Protein AF-A0A061NL04-F1 (afdb_monomer)

Foldseek 3Di:
DDDDDDDDDDDDDDDDDDDDDDDDDDDDDDPPPDDDDPVVVVVVVVVVVVVVCVVCVCVVVVVVVVVVVVVVVVVVVVVVPDPVNVVVVVVVVVVVVVVVVVVVVVVVVVVLFVVLLLVVLVVLCVVVQFPPSVVLVVVFDCVPWDQDPVRDIPDSNVRSVVSCVVPVVRHPDPPPCPPPPPDPDPDDDDPPDPQPLVNVLVVLVVCCVVVVDPVSVVVSVVSVVVVVD

Solvent-accessible surface area (backbone atoms only — not comparable to full-atom values): 14249 Å² total; per-residue (Å²): 138,78,90,82,91,78,89,82,92,84,85,88,81,88,79,84,92,79,91,88,80,92,82,91,81,90,78,93,75,79,88,74,80,82,77,76,53,71,69,59,50,52,51,51,50,50,61,45,52,52,53,50,49,64,74,50,54,64,49,62,57,49,51,49,52,48,56,51,50,49,50,52,50,49,52,48,50,61,64,71,38,48,72,66,55,52,50,50,54,51,48,50,51,54,47,53,51,50,52,51,51,50,51,49,51,50,52,51,51,51,50,53,50,50,52,52,48,51,52,54,40,51,58,51,37,54,73,68,42,36,62,46,52,78,58,47,61,76,72,48,74,61,88,78,49,47,71,44,97,89,67,51,71,43,55,55,69,59,42,50,52,53,42,49,72,78,42,59,85,39,39,52,77,82,72,73,87,70,79,78,75,86,73,88,68,94,70,84,92,73,87,87,60,93,63,49,73,68,54,54,41,51,51,33,48,49,50,22,61,76,69,61,40,70,66,40,42,48,51,29,54,51,51,51,54,65,73,72,107

Radius of gyration: 49.59 Å; Cα contacts (8 Å, |Δi|>4): 91; chains: 1; bounding box: 128×83×96 Å

pLDDT: mean 76.51, std 19.89, range [27.8, 96.5]

Structure (mmCIF, N/CA/C/O backbone):
data_AF-A0A061NL04-F1
#
_entry.id   AF-A0A061NL04-F1
#
loop_
_atom_site.group_PDB
_atom_site.id
_atom_site.type_symbol
_atom_site.label_atom_id
_atom_site.label_alt_id
_atom_site.label_comp_id
_atom_site.label_asym_id
_atom_site.label_entity_id
_atom_site.label_seq_id
_atom_site.pdbx_PDB_ins_code
_atom_site.Cartn_x
_atom_site.Cartn_y
_atom_site.Cartn_z
_atom_site.occupancy
_atom_site.B_iso_or_equiv
_atom_site.auth_seq_id
_atom_site.auth_comp_id
_atom_site.auth_asym_id
_atom_site.auth_atom_id
_atom_site.pdbx_PDB_model_num
ATOM 1 N N . MET A 1 1 ? -80.596 0.539 10.794 1.00 39.09 1 MET A N 1
ATOM 2 C CA . MET A 1 1 ? -79.654 0.732 11.915 1.00 39.09 1 MET A CA 1
ATOM 3 C C . MET A 1 1 ? -78.391 1.345 11.341 1.00 39.09 1 MET A C 1
ATOM 5 O O . MET A 1 1 ? -77.843 0.738 10.435 1.00 39.09 1 MET A O 1
ATOM 9 N N . ALA A 1 2 ? -77.915 2.500 11.778 1.00 42.84 2 ALA A N 1
ATOM 10 C CA . ALA A 1 2 ? -78.591 3.613 12.446 1.00 42.84 2 ALA A CA 1
ATOM 11 C C . ALA A 1 2 ? -77.754 4.864 12.122 1.00 42.84 2 ALA A C 1
ATOM 13 O O . ALA A 1 2 ? -76.529 4.773 12.093 1.00 42.84 2 ALA A O 1
ATOM 14 N N . GLU A 1 3 ? -78.400 5.988 11.831 1.00 41.47 3 GLU A N 1
ATOM 15 C CA . GLU A 1 3 ? -77.715 7.281 11.754 1.00 41.47 3 GLU A CA 1
ATOM 16 C C . GLU A 1 3 ? -77.311 7.737 13.163 1.00 41.47 3 GLU A C 1
ATOM 18 O O . GLU A 1 3 ? -77.915 7.307 14.145 1.00 41.47 3 GLU A O 1
ATOM 23 N N . GLU A 1 4 ? -76.315 8.620 13.253 1.00 42.09 4 GLU A N 1
ATOM 24 C CA . GLU A 1 4 ? -76.486 9.998 13.752 1.00 42.09 4 GLU A CA 1
ATOM 25 C C . GLU A 1 4 ? -75.125 10.558 14.208 1.00 42.09 4 GLU A C 1
ATOM 27 O O . GLU A 1 4 ? -74.583 10.183 15.247 1.00 42.09 4 GLU A O 1
ATOM 32 N N . ILE A 1 5 ? -74.569 11.476 13.413 1.00 45.88 5 ILE A N 1
ATOM 33 C CA . ILE A 1 5 ? -73.519 12.394 13.871 1.00 45.88 5 ILE A CA 1
ATOM 34 C C . ILE A 1 5 ? -74.239 13.517 14.619 1.00 45.88 5 ILE A C 1
ATOM 36 O O . ILE A 1 5 ? -75.212 14.059 14.096 1.00 45.88 5 ILE A O 1
ATOM 40 N N . LYS A 1 6 ? -73.773 13.867 15.821 1.00 41.56 6 LYS A N 1
ATOM 41 C CA . LYS A 1 6 ? -74.330 14.973 16.607 1.00 41.56 6 LYS A CA 1
ATOM 42 C C . LYS A 1 6 ? -73.252 15.989 16.966 1.00 41.56 6 LYS A C 1
ATOM 44 O O . LYS A 1 6 ? -72.402 15.731 17.814 1.00 41.56 6 LYS A O 1
ATOM 49 N N . ASP A 1 7 ? -73.336 17.146 16.321 1.00 39.00 7 ASP A N 1
ATOM 50 C CA . ASP A 1 7 ? -72.736 18.399 16.774 1.00 39.00 7 ASP A CA 1
ATOM 51 C C . ASP A 1 7 ? -73.288 18.816 18.145 1.00 39.00 7 ASP A C 1
ATOM 53 O O . ASP A 1 7 ? -74.465 18.581 18.427 1.00 39.00 7 ASP A O 1
ATOM 57 N N . THR A 1 8 ? -72.494 19.525 18.962 1.00 33.84 8 THR A N 1
ATOM 58 C CA . THR A 1 8 ? -72.994 20.678 19.752 1.00 33.84 8 THR A CA 1
ATOM 59 C C . THR A 1 8 ? -71.872 21.568 20.317 1.00 33.84 8 THR A C 1
ATOM 61 O O . THR A 1 8 ? -71.306 21.333 21.379 1.00 33.84 8 THR A O 1
ATOM 64 N N . GLN A 1 9 ? -71.592 22.616 19.546 1.00 35.41 9 GLN A N 1
ATOM 65 C CA . GLN A 1 9 ? -71.147 23.971 19.905 1.00 35.41 9 GLN A CA 1
ATOM 66 C C . GLN A 1 9 ? -71.520 24.498 21.315 1.00 35.41 9 GLN A C 1
ATOM 68 O O . GLN A 1 9 ? -72.684 24.395 21.689 1.00 35.41 9 GLN A O 1
ATOM 73 N N . VAL A 1 10 ? -70.558 25.140 22.008 1.00 32.59 10 VAL A N 1
ATOM 74 C CA . VAL A 1 10 ? -70.630 26.328 22.922 1.00 32.59 10 VAL A CA 1
ATOM 75 C C . VAL A 1 10 ? -69.204 26.620 23.461 1.00 32.59 10 VAL A C 1
ATOM 77 O O . VAL A 1 10 ? -68.431 25.679 23.616 1.00 32.59 10 VAL A O 1
ATOM 80 N N . ASP A 1 11 ? -68.751 27.839 23.774 1.00 32.97 11 ASP A N 1
ATOM 81 C CA . ASP A 1 11 ? -69.329 29.188 23.629 1.00 32.97 11 ASP A CA 1
ATOM 82 C C . ASP A 1 11 ? -68.187 30.217 23.449 1.00 32.97 11 ASP A C 1
ATOM 84 O O . ASP A 1 11 ? -67.101 30.027 24.005 1.00 32.97 11 ASP A O 1
ATOM 88 N N . GLU A 1 12 ? -68.429 31.316 22.731 1.00 35.81 12 GLU A N 1
ATOM 89 C CA . GLU A 1 12 ? -67.546 32.495 22.728 1.00 35.81 12 GLU A CA 1
ATOM 90 C C . GLU A 1 12 ? -68.134 33.564 23.656 1.00 35.81 12 GLU A C 1
ATOM 92 O O . GLU A 1 12 ? -69.302 33.921 23.530 1.00 35.81 12 GLU A O 1
ATOM 97 N N . THR A 1 13 ? -67.325 34.147 24.546 1.00 30.98 13 THR A N 1
ATOM 98 C CA . THR A 1 13 ? -67.715 35.372 25.264 1.00 30.98 13 THR A CA 1
ATOM 99 C C . THR A 1 13 ? -66.654 36.450 25.115 1.00 30.98 13 THR A C 1
ATOM 101 O O . THR A 1 13 ? -65.663 36.484 25.848 1.00 30.98 13 THR A O 1
ATOM 104 N N . GLU A 1 14 ? -66.897 37.350 24.165 1.00 34.94 14 GLU A N 1
ATOM 105 C CA . GLU A 1 14 ? -66.255 38.659 24.086 1.00 34.94 14 GLU A CA 1
ATOM 106 C C . GLU A 1 14 ? -66.624 39.537 25.294 1.00 34.94 14 GLU A C 1
ATOM 108 O O . GLU A 1 14 ? -67.716 39.428 25.855 1.00 34.94 14 GLU A O 1
ATOM 113 N N . ALA A 1 15 ? -65.762 40.506 25.618 1.00 31.81 15 ALA A N 1
ATOM 114 C CA . ALA A 1 15 ? -66.162 41.706 26.349 1.00 31.81 15 ALA A CA 1
ATOM 115 C C . ALA A 1 15 ? -65.313 42.918 25.914 1.00 31.81 15 ALA A C 1
ATOM 117 O O . ALA A 1 15 ? -64.201 43.107 26.393 1.00 31.81 15 ALA A O 1
ATOM 118 N N . GLN A 1 16 ? -65.873 43.684 24.968 1.00 33.03 16 GLN A N 1
ATOM 119 C CA . GLN A 1 16 ? -65.821 45.151 24.774 1.00 33.03 16 GLN A CA 1
ATOM 120 C C . GLN A 1 16 ? -64.607 45.922 25.354 1.00 33.03 16 GLN A C 1
ATOM 122 O O . GLN A 1 16 ? -64.367 45.904 26.555 1.00 33.03 16 GLN A O 1
ATOM 127 N N . THR A 1 17 ? -63.796 46.668 24.593 1.00 32.16 17 THR A N 1
ATOM 128 C CA . THR A 1 17 ? -64.071 47.680 23.537 1.00 32.16 17 THR A CA 1
ATOM 129 C C . THR A 1 17 ? -64.723 48.981 24.029 1.00 32.16 17 THR A C 1
ATOM 131 O O . THR A 1 17 ? -65.943 49.058 24.122 1.00 32.16 17 THR A O 1
ATOM 134 N N . THR A 1 18 ? -63.899 50.027 24.175 1.00 29.59 18 THR A N 1
ATOM 135 C CA . THR A 1 18 ? -64.192 51.465 23.938 1.00 29.59 18 THR A CA 1
ATOM 136 C C . THR A 1 18 ? -62.843 52.155 23.609 1.00 29.59 18 THR A C 1
ATOM 138 O O . THR A 1 18 ? -61.894 51.997 24.369 1.00 29.59 18 THR A O 1
ATOM 141 N N . THR A 1 19 ? -62.552 52.707 22.416 1.00 28.77 19 THR A N 1
ATOM 142 C CA . THR A 1 19 ? -63.041 53.970 21.789 1.00 28.77 19 THR A CA 1
ATOM 143 C C . THR A 1 19 ? -62.897 55.165 22.748 1.00 28.77 19 THR A C 1
ATOM 145 O O . THR A 1 19 ? -63.623 55.212 23.732 1.00 28.77 19 THR A O 1
ATOM 148 N N . GLU A 1 20 ? -61.936 56.095 22.626 1.00 35.22 20 GLU A N 1
ATOM 149 C CA . GLU A 1 20 ? -61.814 57.222 21.658 1.00 35.22 20 GLU A CA 1
ATOM 150 C C . GLU A 1 20 ? -60.564 58.094 22.038 1.00 35.22 20 GLU A C 1
ATOM 152 O O . GLU A 1 20 ? -60.089 57.947 23.162 1.00 35.22 20 GLU A O 1
ATOM 157 N N . THR A 1 21 ? -59.971 59.049 21.282 1.00 27.80 21 THR A N 1
ATOM 158 C CA . THR A 1 21 ? -60.025 59.476 19.855 1.00 27.80 21 THR A CA 1
ATOM 159 C C . THR A 1 21 ? -58.906 60.512 19.537 1.00 27.80 21 THR A C 1
ATOM 161 O O . THR A 1 21 ? -58.575 61.319 20.395 1.00 27.80 21 THR A O 1
ATOM 164 N N . SER A 1 22 ? -58.389 60.509 18.291 1.00 30.97 22 SER A N 1
ATOM 165 C CA . SER A 1 22 ? -57.697 61.579 17.506 1.00 30.97 22 SER A CA 1
ATOM 166 C C . SER A 1 22 ? -56.569 62.479 18.079 1.00 30.97 22 SER A C 1
ATOM 168 O O . SER A 1 22 ? -56.780 63.231 19.026 1.00 30.97 22 SER A O 1
ATOM 170 N N . ALA A 1 23 ? -55.430 62.513 17.358 1.00 30.72 23 ALA A N 1
ATOM 171 C CA . ALA A 1 23 ? -54.768 63.697 16.742 1.00 30.72 23 ALA A CA 1
ATOM 172 C C . ALA A 1 23 ? -53.286 63.348 16.448 1.00 30.72 23 ALA A C 1
ATOM 174 O O . ALA A 1 23 ? -52.476 63.226 17.359 1.00 30.72 23 ALA A O 1
ATOM 175 N N . GLU A 1 24 ? -52.930 62.904 15.241 1.00 36.41 24 GLU A N 1
ATOM 176 C CA . GLU A 1 24 ? -52.418 63.750 14.141 1.00 36.41 24 GLU A CA 1
ATOM 177 C C . GLU A 1 24 ? -51.195 64.624 14.497 1.00 36.41 24 GLU A C 1
ATOM 179 O O . GLU A 1 24 ? -51.355 65.742 14.973 1.00 36.41 24 GLU A O 1
ATOM 184 N N . THR A 1 25 ? -49.999 64.148 14.118 1.00 28.47 25 THR A N 1
ATOM 185 C CA . THR A 1 25 ? -48.945 64.986 13.511 1.00 28.47 25 THR A CA 1
ATOM 186 C C . THR A 1 25 ? -48.136 64.132 12.528 1.00 28.47 25 THR A C 1
ATOM 188 O O . THR A 1 25 ? -47.480 63.169 12.922 1.00 28.47 25 THR A O 1
ATOM 191 N N . THR A 1 26 ? -48.161 64.474 11.241 1.00 40.78 26 THR A N 1
ATOM 192 C CA . THR A 1 26 ? -47.169 63.999 10.263 1.00 40.78 26 THR A CA 1
ATOM 193 C C . THR A 1 26 ? -45.842 64.713 10.472 1.00 40.78 26 THR A C 1
ATOM 195 O O . THR A 1 26 ? -45.852 65.937 10.482 1.00 40.78 26 THR A O 1
ATOM 198 N N . GLU A 1 27 ? -44.714 63.997 10.476 1.00 37.25 27 GLU A N 1
ATOM 199 C CA . GLU A 1 27 ? -43.495 64.488 9.815 1.00 37.25 27 GLU A CA 1
ATOM 200 C C . GLU A 1 27 ? -42.455 63.380 9.592 1.00 37.25 27 GLU A C 1
ATOM 202 O O . GLU A 1 27 ? -42.169 62.554 10.457 1.00 37.25 27 GLU A O 1
ATOM 207 N N . THR A 1 28 ? -41.891 63.367 8.385 1.00 45.31 28 THR A N 1
ATOM 208 C CA . THR A 1 28 ? -40.716 62.577 8.005 1.00 45.31 28 THR A CA 1
ATOM 209 C C . THR A 1 28 ? -39.496 62.997 8.819 1.00 45.31 28 THR A C 1
ATOM 211 O O . THR A 1 28 ? -39.103 64.160 8.757 1.00 45.31 28 THR A O 1
ATOM 214 N N . SER A 1 29 ? -38.826 62.044 9.469 1.00 39.16 29 SER A N 1
ATOM 215 C CA . SER A 1 29 ? -37.460 62.223 9.970 1.00 39.16 29 SER A CA 1
ATOM 216 C C . SER A 1 29 ? -36.560 61.096 9.469 1.00 39.16 29 SER A C 1
ATOM 218 O O . SER A 1 29 ? -37.029 59.990 9.195 1.00 39.16 29 SER A O 1
ATOM 220 N N . ALA A 1 30 ? -35.283 61.416 9.273 1.00 44.97 30 ALA A N 1
ATOM 221 C CA . ALA A 1 30 ? -34.314 60.565 8.596 1.00 44.97 30 ALA A CA 1
ATOM 222 C C . ALA A 1 30 ? -34.038 59.253 9.348 1.00 44.97 30 ALA A C 1
ATOM 224 O O . ALA A 1 30 ? -34.159 59.176 10.571 1.00 44.97 30 ALA A O 1
ATOM 225 N N . GLU A 1 31 ? -33.579 58.238 8.611 1.00 55.72 31 GLU A N 1
ATOM 226 C CA . GLU A 1 31 ? -32.949 57.058 9.201 1.00 55.72 31 GLU A CA 1
ATOM 227 C C . GLU A 1 31 ? -31.645 57.469 9.903 1.00 55.72 31 GLU A C 1
ATOM 229 O O . GLU A 1 31 ? -30.563 57.468 9.316 1.00 55.72 31 GLU A O 1
ATOM 234 N N . GLU A 1 32 ? -31.744 57.828 11.183 1.00 54.53 32 GLU A N 1
ATOM 235 C CA . GLU A 1 32 ? -30.584 57.921 12.062 1.00 54.53 32 GLU A CA 1
ATOM 236 C C . GLU A 1 32 ? -29.927 56.540 12.143 1.00 54.53 32 GLU A C 1
ATOM 238 O O . GLU A 1 32 ? -30.402 55.630 12.832 1.00 54.53 32 GLU A O 1
ATOM 243 N N . THR A 1 33 ? -28.807 56.375 11.439 1.00 57.97 33 THR A N 1
ATOM 244 C CA . THR A 1 33 ? -27.948 55.199 11.565 1.00 57.97 33 THR A CA 1
ATOM 245 C C . THR A 1 33 ? -27.356 55.176 12.971 1.00 57.97 33 THR A C 1
ATOM 247 O O . THR A 1 33 ? -26.315 55.783 13.224 1.00 57.97 33 THR A O 1
ATOM 250 N N . LYS A 1 34 ? -28.040 54.499 13.899 1.00 74.56 34 LYS A N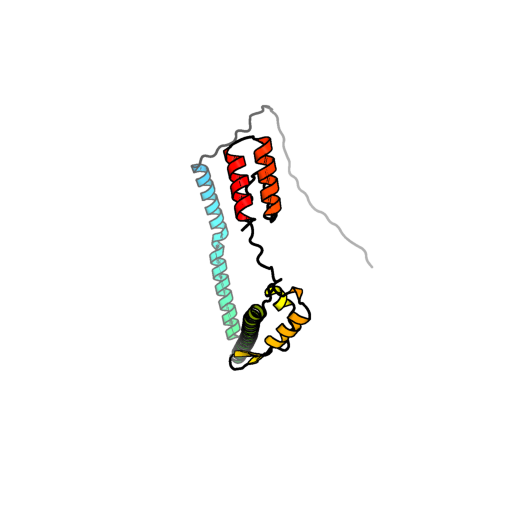 1
ATOM 251 C CA . LYS A 1 34 ? -27.635 54.358 15.304 1.00 74.56 34 LYS A CA 1
ATOM 252 C C . LYS A 1 34 ? -26.264 53.686 15.390 1.00 74.56 34 LYS A C 1
ATOM 254 O O . LYS A 1 34 ? -26.151 52.463 15.323 1.00 74.56 34 LYS A O 1
ATOM 259 N N . SER A 1 35 ? -25.220 54.498 15.521 1.00 74.06 35 SER A N 1
ATOM 260 C CA . SER A 1 35 ? -23.848 54.043 15.715 1.00 74.06 35 SER A CA 1
ATOM 261 C C . SER A 1 35 ? -23.637 53.675 17.181 1.00 74.06 35 SER A C 1
ATOM 263 O O . SER A 1 35 ? -23.601 54.556 18.038 1.00 74.06 35 SER A O 1
ATOM 265 N N . PHE A 1 36 ? -23.487 52.385 17.465 1.00 80.62 36 PHE A N 1
ATOM 266 C CA . PHE A 1 36 ? -23.097 51.912 18.792 1.00 80.62 36 PHE A CA 1
ATOM 267 C C . PHE A 1 36 ? -21.623 52.224 19.065 1.00 80.62 36 PHE A C 1
ATOM 269 O O . PHE A 1 36 ? -20.780 52.120 18.171 1.00 80.62 36 PHE A O 1
ATOM 276 N N . THR A 1 37 ? -21.296 52.557 20.310 1.00 87.94 37 THR A N 1
ATOM 277 C CA . THR A 1 37 ? -19.904 52.602 20.768 1.00 87.94 37 THR A CA 1
ATOM 278 C C . THR A 1 37 ? -19.356 51.185 20.961 1.00 87.94 37 THR A C 1
ATOM 280 O O . THR A 1 37 ? -20.107 50.238 21.201 1.00 87.94 37 THR A O 1
ATOM 283 N N . GLN A 1 38 ? -18.028 51.023 20.903 1.00 87.25 38 GLN A N 1
ATOM 284 C CA . GLN A 1 38 ? -17.395 49.714 21.118 1.00 87.25 38 GLN A CA 1
ATOM 285 C C . GLN A 1 38 ? -17.763 49.118 22.487 1.00 87.25 38 GLN A C 1
ATOM 287 O O . GLN A 1 38 ? -18.089 47.940 22.570 1.00 87.25 38 GLN A O 1
ATOM 292 N N . ALA A 1 39 ? -17.796 49.947 23.537 1.00 87.81 39 ALA A N 1
ATOM 293 C CA . ALA A 1 39 ? -18.156 49.508 24.881 1.00 87.81 39 ALA A CA 1
ATOM 294 C C . ALA A 1 39 ? -19.597 48.975 24.959 1.00 87.81 39 ALA A C 1
ATOM 296 O O . ALA A 1 39 ? -19.829 47.962 25.606 1.00 87.81 39 ALA A O 1
ATOM 297 N N . GLU A 1 40 ? -20.559 49.603 24.272 1.00 87.75 40 GLU A N 1
ATOM 298 C CA . GLU A 1 40 ? -21.944 49.112 24.217 1.00 87.75 40 GLU A CA 1
ATOM 299 C C . GLU A 1 40 ? -22.057 47.791 23.447 1.00 87.75 40 GLU A C 1
ATOM 301 O O . GLU A 1 40 ? -22.820 46.911 23.850 1.00 87.75 40 GLU A O 1
ATOM 306 N N . LEU A 1 41 ? -21.284 47.622 22.367 1.00 85.75 41 LEU A N 1
ATOM 307 C CA . LEU A 1 41 ? -21.209 46.355 21.635 1.00 85.75 41 LEU A CA 1
ATOM 308 C C . LEU A 1 41 ? -20.622 45.241 22.511 1.00 85.75 41 LEU A C 1
ATOM 310 O O . LEU A 1 41 ? -21.212 44.162 22.583 1.00 85.75 41 LEU A O 1
ATOM 314 N N . ASP A 1 42 ? -19.525 45.511 23.219 1.00 89.25 42 ASP A N 1
ATOM 315 C CA . ASP A 1 42 ? -18.886 44.560 24.133 1.00 89.25 42 ASP A CA 1
ATOM 316 C C . ASP A 1 42 ? -19.846 44.155 25.271 1.00 89.25 42 ASP A C 1
ATOM 318 O O . ASP A 1 42 ? -19.997 42.967 25.566 1.00 89.25 42 ASP A O 1
ATOM 322 N N . ASP A 1 43 ? -20.589 45.113 25.839 1.00 91.62 43 ASP A N 1
ATOM 323 C CA . ASP A 1 43 ? -21.617 44.883 26.865 1.00 91.62 43 ASP A CA 1
ATOM 324 C C . ASP A 1 43 ? -22.784 44.019 26.347 1.00 91.62 43 ASP A C 1
ATOM 326 O O . ASP A 1 43 ? -23.288 43.133 27.048 1.00 91.62 43 ASP A O 1
ATOM 330 N N . ILE A 1 44 ? -23.236 44.261 25.111 1.00 89.44 44 ILE A N 1
ATOM 331 C CA . ILE A 1 44 ? -24.288 43.473 24.450 1.00 89.44 44 ILE A CA 1
ATOM 332 C C . ILE A 1 44 ? -23.798 42.045 24.179 1.00 89.44 44 ILE A C 1
ATOM 334 O O . ILE A 1 44 ? -24.549 41.088 24.407 1.00 89.44 44 ILE A O 1
ATOM 338 N N . VAL A 1 45 ? -22.548 41.884 23.734 1.00 89.81 45 VAL A N 1
ATOM 339 C CA . VAL A 1 45 ? -21.909 40.581 23.504 1.00 89.81 45 VAL A CA 1
ATOM 340 C C . VAL A 1 45 ? -21.757 39.820 24.821 1.00 89.81 45 VAL A C 1
ATOM 342 O O . VAL A 1 45 ? -22.182 38.667 24.888 1.00 89.81 45 VAL A O 1
ATOM 345 N N . ALA A 1 46 ? -21.276 40.458 25.891 1.00 89.69 46 ALA A N 1
ATOM 346 C CA . ALA A 1 46 ? -21.171 39.854 27.220 1.00 89.69 46 ALA A CA 1
ATOM 347 C C . ALA A 1 46 ? -22.539 39.375 27.740 1.00 89.69 46 ALA A C 1
ATOM 349 O O . ALA A 1 46 ? -22.710 38.199 28.073 1.00 89.69 46 ALA A O 1
ATOM 350 N N . LYS A 1 47 ? -23.566 40.238 27.695 1.00 90.06 47 LYS A N 1
ATOM 351 C CA . LYS A 1 47 ? -24.948 39.896 28.092 1.00 90.06 47 LYS A CA 1
ATOM 352 C C . LYS A 1 47 ? -25.577 38.813 27.210 1.00 90.06 47 LYS A C 1
ATOM 354 O O . LYS A 1 47 ? -26.524 38.147 27.635 1.00 90.06 47 LYS A O 1
ATOM 359 N N . ARG A 1 48 ? -25.129 38.640 25.963 1.00 89.62 48 ARG A N 1
ATOM 360 C CA . ARG A 1 48 ? -25.576 37.553 25.075 1.00 89.62 48 ARG A CA 1
ATOM 361 C C . ARG A 1 48 ? -24.863 36.241 25.406 1.00 89.62 48 ARG A C 1
ATOM 363 O O . ARG A 1 48 ? -25.547 35.239 25.589 1.00 89.62 48 ARG A O 1
ATOM 370 N N . LEU A 1 49 ? -23.544 36.279 25.586 1.00 87.00 49 LEU A N 1
ATOM 371 C CA . LEU A 1 49 ? -22.712 35.138 25.972 1.00 87.00 49 LEU A CA 1
ATOM 372 C C . LEU A 1 49 ? -23.112 34.568 27.341 1.00 87.00 49 LEU A C 1
ATOM 374 O O . LEU A 1 49 ? -23.173 33.355 27.508 1.00 87.00 49 LEU A O 1
ATOM 378 N N . GLU A 1 50 ? -23.446 35.416 28.315 1.00 85.00 50 GLU A N 1
ATOM 379 C CA . GLU A 1 50 ? -23.974 34.960 29.604 1.00 85.00 50 GLU A CA 1
ATOM 380 C C . GLU A 1 50 ? -25.317 34.239 29.479 1.00 85.00 50 GLU A C 1
ATOM 382 O O . GLU A 1 50 ? -25.516 33.207 30.116 1.00 85.00 50 GLU A O 1
ATOM 387 N N . ARG A 1 51 ? -26.249 34.771 28.677 1.00 85.50 51 ARG A N 1
ATOM 388 C CA . ARG A 1 51 ? -27.548 34.123 28.436 1.00 85.50 51 ARG A CA 1
ATOM 389 C C . ARG A 1 51 ? -27.380 32.795 27.708 1.00 85.50 51 ARG A C 1
ATOM 391 O O . ARG A 1 51 ? -28.089 31.848 28.020 1.00 85.50 51 ARG A O 1
ATOM 398 N N . GLU A 1 52 ? -26.433 32.715 26.781 1.00 82.44 52 GLU A N 1
ATOM 399 C CA . GLU A 1 52 ? -26.103 31.486 26.064 1.00 82.44 52 GLU A CA 1
ATOM 400 C C . GLU A 1 52 ? -25.472 30.434 26.985 1.00 82.44 52 GLU A C 1
ATOM 402 O O . GLU A 1 52 ? -25.952 29.305 27.040 1.00 82.44 52 GLU A O 1
ATOM 407 N N . ARG A 1 53 ? -24.485 30.819 27.804 1.00 81.56 53 ARG A N 1
ATOM 408 C CA . ARG A 1 53 ? -23.897 29.946 28.834 1.00 81.56 53 ARG A CA 1
ATOM 409 C C . ARG A 1 53 ? -24.933 29.474 29.854 1.00 81.56 53 ARG A C 1
ATOM 411 O O . ARG A 1 53 ? -24.932 28.304 30.201 1.00 81.56 53 ARG A O 1
ATOM 418 N N . LYS A 1 54 ? -25.850 30.345 30.293 1.00 82.38 54 LYS A N 1
ATOM 419 C CA . LYS A 1 54 ? -26.967 29.972 31.182 1.00 82.38 54 LYS A CA 1
ATOM 420 C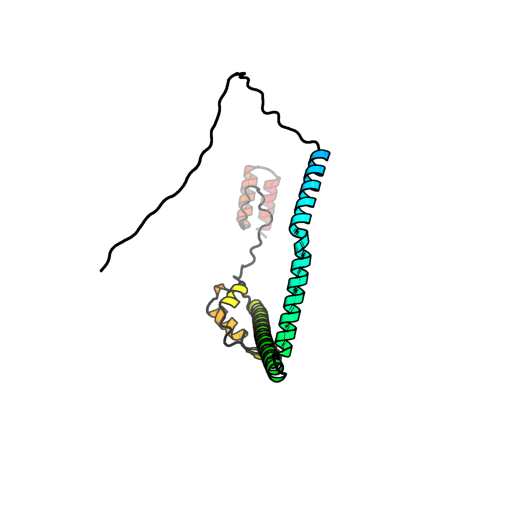 C . LYS A 1 54 ? -27.959 29.018 30.499 1.00 82.38 54 LYS A C 1
ATOM 422 O O . LYS A 1 54 ? -28.470 28.128 31.160 1.00 82.38 54 LYS A O 1
ATOM 427 N N . LYS A 1 55 ? -28.196 29.154 29.188 1.00 79.00 55 LYS A N 1
ATOM 428 C CA . LYS A 1 55 ? -29.074 28.261 28.407 1.00 79.00 55 LYS A CA 1
ATOM 429 C C . LYS A 1 55 ? -28.499 26.847 28.232 1.00 79.00 55 LYS A C 1
ATOM 431 O O . LYS A 1 55 ? -29.270 25.906 28.088 1.00 79.00 55 LYS A O 1
ATOM 436 N N . TYR A 1 56 ? -27.174 26.705 28.221 1.00 75.88 56 TYR A N 1
ATOM 437 C CA . TYR A 1 56 ? -26.490 25.418 28.047 1.00 75.88 56 TYR A CA 1
ATOM 438 C C . TYR A 1 56 ? -25.730 24.946 29.298 1.00 75.88 56 TYR A C 1
ATOM 440 O O . TYR A 1 56 ? -24.983 23.979 29.210 1.00 75.88 56 TYR A O 1
ATOM 448 N N . GLY A 1 57 ? -25.918 25.583 30.460 1.00 76.31 57 GLY A N 1
ATOM 449 C CA . GLY A 1 57 ? -25.249 25.187 31.708 1.00 76.31 57 GLY A CA 1
ATOM 450 C C . GLY A 1 57 ? -25.594 23.756 32.130 1.00 76.31 57 GLY A C 1
ATOM 451 O O . GLY A 1 57 ? -24.725 23.008 32.563 1.00 76.31 57 GLY A O 1
ATOM 452 N N . ASP A 1 58 ? -26.837 23.343 31.876 1.00 77.62 58 ASP A N 1
ATOM 453 C CA . ASP A 1 58 ? -27.332 21.993 32.155 1.00 77.62 58 ASP A CA 1
ATOM 454 C C . ASP A 1 58 ? -26.732 20.919 31.221 1.00 77.62 58 ASP A C 1
ATOM 456 O O . ASP A 1 58 ? -26.960 19.730 31.434 1.00 77.62 58 ASP A O 1
ATOM 460 N N . TYR A 1 59 ? -25.983 21.299 30.174 1.00 78.00 59 TYR A N 1
ATOM 461 C CA . TYR A 1 59 ? -25.429 20.359 29.193 1.00 78.00 59 TYR A CA 1
ATOM 462 C C . TYR A 1 59 ? -24.331 19.474 29.785 1.00 78.00 59 TYR A C 1
ATOM 464 O O . TYR A 1 59 ? -24.325 18.270 29.530 1.00 78.00 59 TYR A O 1
ATOM 472 N N . ASP A 1 60 ? -23.430 20.039 30.592 1.00 77.00 60 ASP A N 1
ATOM 473 C CA . ASP A 1 60 ? -22.370 19.263 31.245 1.00 77.00 60 ASP A CA 1
ATOM 474 C C . ASP A 1 60 ? -22.961 18.307 32.295 1.00 77.00 60 ASP A C 1
ATOM 476 O O . ASP A 1 60 ? -22.569 17.142 32.358 1.00 77.00 60 ASP A O 1
ATOM 480 N N . ASP A 1 61 ? -23.996 18.745 33.018 1.00 81.38 61 ASP A N 1
ATOM 481 C CA . ASP A 1 61 ? -24.784 17.914 33.935 1.00 81.38 61 ASP A CA 1
ATOM 482 C C . ASP A 1 61 ? -25.553 16.798 33.210 1.00 81.38 61 ASP A C 1
ATOM 484 O O . ASP A 1 61 ? -25.589 15.660 33.682 1.00 81.38 61 ASP A O 1
ATOM 488 N N . MET A 1 62 ? -26.179 17.094 32.064 1.00 79.62 62 MET A N 1
ATOM 489 C CA . MET A 1 62 ? -26.828 16.084 31.222 1.00 79.62 62 MET A CA 1
ATOM 490 C C . MET A 1 62 ? -25.807 15.082 30.697 1.00 79.62 62 MET A C 1
ATOM 492 O O . MET A 1 62 ? -26.067 13.887 30.753 1.00 79.62 62 MET A O 1
ATOM 496 N N . LYS A 1 63 ? -24.645 15.544 30.232 1.00 82.81 63 LYS A N 1
ATOM 497 C CA . LYS A 1 63 ? -23.570 14.699 29.706 1.00 82.81 63 LYS A CA 1
ATOM 498 C C . LYS A 1 63 ? -22.957 13.805 30.786 1.00 82.81 63 LYS A C 1
ATOM 500 O O . LYS A 1 63 ? -22.696 12.637 30.510 1.00 82.81 63 LYS A O 1
ATOM 505 N N . ALA A 1 64 ? -22.773 14.319 32.003 1.00 84.44 64 ALA A N 1
ATOM 506 C CA . ALA A 1 64 ? -22.350 13.526 33.155 1.00 84.44 64 ALA A CA 1
ATOM 507 C C . ALA A 1 64 ? -23.381 12.432 33.475 1.00 84.44 64 ALA A C 1
ATOM 509 O O . ALA A 1 64 ? -23.037 11.254 33.478 1.00 84.44 64 ALA A O 1
ATOM 510 N N . LYS A 1 65 ? -24.665 12.801 33.611 1.00 83.62 65 LYS A N 1
ATOM 511 C CA . LYS A 1 65 ? -25.767 11.848 33.838 1.00 83.62 65 LYS A CA 1
ATOM 512 C C . LYS A 1 65 ? -25.883 10.802 32.729 1.00 83.62 65 LYS A C 1
ATOM 514 O O . LYS A 1 65 ? -26.187 9.655 33.025 1.00 83.62 65 LYS A O 1
ATOM 519 N N . LEU A 1 66 ? -25.637 11.174 31.472 1.00 86.75 66 LEU A N 1
ATOM 520 C CA . LEU A 1 66 ? -25.676 10.253 30.334 1.00 86.75 66 LEU A CA 1
ATOM 521 C C . LEU A 1 66 ? -24.520 9.248 30.405 1.00 86.75 66 LEU A C 1
ATOM 523 O O . LEU A 1 66 ? -24.765 8.053 30.321 1.00 86.75 66 LEU A O 1
ATOM 527 N N . GLY A 1 67 ? -23.297 9.713 30.678 1.00 86.94 67 GLY A N 1
ATOM 528 C CA . GLY A 1 67 ? -22.137 8.837 30.861 1.00 86.94 67 GLY A CA 1
ATOM 529 C C . GLY A 1 67 ? -22.215 7.953 32.111 1.00 86.94 67 GLY A C 1
ATOM 530 O O . GLY A 1 67 ? -21.665 6.856 32.115 1.00 86.94 67 GLY A O 1
ATOM 531 N N . ASP A 1 68 ? -22.894 8.392 33.171 1.00 85.69 68 ASP A N 1
ATOM 532 C CA . ASP A 1 68 ? -23.130 7.567 34.360 1.00 85.69 68 ASP A CA 1
ATOM 533 C C . ASP A 1 68 ? -24.253 6.542 34.129 1.00 85.69 68 ASP A C 1
ATOM 535 O O . ASP A 1 68 ? -24.102 5.390 34.527 1.00 85.69 68 ASP A O 1
ATOM 539 N N . LEU A 1 69 ? -25.317 6.900 33.397 1.00 86.25 69 LEU A N 1
ATOM 540 C CA . LEU A 1 69 ? -26.347 5.951 32.953 1.00 86.25 69 LEU A CA 1
ATOM 541 C C . LEU A 1 69 ? -25.808 4.918 31.955 1.00 86.25 69 LEU A C 1
ATOM 543 O O . LEU A 1 69 ? -26.206 3.759 32.025 1.00 86.25 69 LEU A O 1
ATOM 547 N N . GLU A 1 70 ? -24.908 5.303 31.047 1.00 86.19 70 GLU A N 1
ATOM 548 C CA . GLU A 1 70 ? -24.239 4.374 30.126 1.00 86.19 70 GLU A CA 1
ATOM 549 C C . GLU A 1 70 ? -23.374 3.368 30.893 1.00 86.19 70 GLU A C 1
ATOM 551 O O . GLU A 1 70 ? -23.507 2.168 30.664 1.00 86.19 70 GLU A O 1
ATOM 556 N N . LYS A 1 71 ? -22.568 3.823 31.865 1.00 86.31 71 LYS A N 1
ATOM 557 C CA . LYS A 1 71 ? -21.810 2.924 32.752 1.00 86.31 71 LYS A CA 1
ATOM 558 C C . LYS A 1 71 ? -22.726 2.011 33.556 1.00 86.31 71 LYS A C 1
ATOM 560 O O . LYS A 1 71 ? -22.469 0.818 33.614 1.00 86.31 71 LYS A O 1
ATOM 565 N N . GLU A 1 72 ? -23.792 2.535 34.161 1.00 83.19 72 GLU A N 1
ATOM 566 C CA . GLU A 1 72 ? -24.700 1.718 34.973 1.00 83.19 72 GLU A CA 1
ATOM 567 C C . GLU A 1 72 ? -25.473 0.704 34.108 1.00 83.19 72 GLU A C 1
ATOM 569 O O . GLU A 1 72 ? -25.719 -0.423 34.537 1.00 83.19 72 GLU A O 1
ATOM 574 N N . ALA A 1 73 ? -25.811 1.058 32.864 1.00 82.19 73 ALA A N 1
ATOM 575 C CA . ALA A 1 73 ? -26.400 0.141 31.892 1.00 82.19 73 ALA A CA 1
ATOM 576 C C . ALA A 1 73 ? -25.399 -0.927 31.418 1.00 82.19 73 ALA A C 1
ATOM 578 O O . ALA A 1 73 ? -25.777 -2.096 31.315 1.00 82.19 73 ALA A O 1
ATOM 579 N N . GLU A 1 74 ? -24.133 -0.570 31.173 1.00 79.00 74 GLU A N 1
ATOM 580 C CA . GLU A 1 74 ? -23.074 -1.543 30.888 1.00 79.00 74 GLU A CA 1
ATOM 581 C C . GLU A 1 74 ? -22.807 -2.455 32.087 1.00 79.00 74 GLU A C 1
ATOM 583 O O . GLU A 1 74 ? -22.748 -3.665 31.906 1.00 79.00 74 GLU A O 1
ATOM 588 N N . GLU A 1 75 ? -22.710 -1.929 33.310 1.00 78.50 75 GLU A N 1
ATOM 589 C CA . GLU A 1 75 ? -22.498 -2.714 34.531 1.00 78.50 75 GLU A CA 1
ATOM 590 C C . GLU A 1 75 ? -23.666 -3.663 34.814 1.00 78.50 75 GLU A C 1
ATOM 592 O O . GLU A 1 75 ? -23.433 -4.836 35.110 1.00 78.50 75 GLU A O 1
ATOM 597 N N . ARG A 1 76 ? -24.918 -3.210 34.651 1.00 76.06 76 ARG A N 1
ATOM 598 C CA . ARG A 1 76 ? -26.103 -4.078 34.757 1.00 76.06 76 ARG A CA 1
ATOM 599 C C . ARG A 1 76 ? -26.115 -5.142 33.668 1.00 76.06 76 ARG A C 1
ATOM 601 O O . ARG A 1 76 ? -26.264 -6.313 33.997 1.00 76.06 76 ARG A O 1
ATOM 608 N N . ARG A 1 77 ? -25.847 -4.786 32.406 1.00 73.50 77 ARG A N 1
ATOM 609 C CA . ARG A 1 77 ? -25.680 -5.762 31.314 1.00 73.50 77 ARG A CA 1
ATOM 610 C C . ARG A 1 77 ? -24.576 -6.775 31.639 1.00 73.50 77 ARG A C 1
ATOM 612 O O . ARG A 1 77 ? -24.778 -7.964 31.439 1.00 73.50 77 ARG A O 1
ATOM 619 N N . LEU A 1 78 ? -23.435 -6.336 32.170 1.00 67.88 78 LEU A N 1
ATOM 620 C CA . LEU A 1 78 ? -22.303 -7.180 32.579 1.00 67.88 78 LEU A CA 1
ATOM 621 C C . LEU A 1 78 ? -22.573 -8.021 33.839 1.00 67.88 78 LEU A C 1
ATOM 623 O O . LEU A 1 78 ? -21.787 -8.929 34.116 1.00 67.88 78 LEU A O 1
ATOM 627 N N . ALA A 1 79 ? -23.609 -7.704 34.617 1.00 70.94 79 ALA A N 1
ATOM 628 C CA . ALA A 1 79 ? -24.044 -8.465 35.788 1.00 70.94 79 ALA A CA 1
ATOM 629 C C . ALA A 1 79 ? -25.187 -9.442 35.456 1.00 70.94 79 ALA A C 1
ATOM 631 O O . ALA A 1 79 ? -25.243 -10.532 36.021 1.00 70.94 79 ALA A O 1
ATOM 632 N N . GLU A 1 80 ? -26.072 -9.071 34.527 1.00 67.75 80 GLU A N 1
ATOM 633 C CA . GLU A 1 80 ? -27.139 -9.920 33.985 1.00 67.75 80 GLU A CA 1
ATOM 634 C C . GLU A 1 80 ? -26.577 -10.965 33.005 1.00 67.75 80 GLU A C 1
ATOM 636 O O . GLU A 1 80 ? -26.986 -12.128 33.043 1.00 67.75 80 GLU A O 1
ATOM 641 N N . MET A 1 81 ? -25.562 -10.598 32.211 1.00 63.59 81 MET A N 1
ATOM 642 C CA . MET A 1 81 ? -24.720 -11.545 31.480 1.00 63.59 81 MET A CA 1
ATOM 643 C C . MET A 1 81 ? -23.863 -12.359 32.452 1.00 63.59 81 MET A C 1
ATOM 645 O O . MET A 1 81 ? -22.741 -11.979 32.807 1.00 63.59 81 MET A O 1
ATOM 649 N N . SER A 1 82 ? -24.374 -13.527 32.842 1.00 70.44 82 SER A N 1
ATOM 650 C CA . SER A 1 82 ? -23.586 -14.543 33.549 1.00 70.44 82 SER A CA 1
ATOM 651 C C . SER A 1 82 ? -22.270 -14.842 32.809 1.00 70.44 82 SER A C 1
ATOM 653 O O . SER A 1 82 ? -22.186 -14.696 31.589 1.00 70.44 82 SER A O 1
ATOM 655 N N . GLU A 1 83 ? -21.237 -15.286 33.535 1.00 72.81 83 GLU A N 1
ATOM 656 C CA . GLU A 1 83 ? -19.838 -15.393 33.064 1.00 72.81 83 GLU A CA 1
ATOM 657 C C . GLU A 1 83 ? -19.661 -16.019 31.667 1.00 72.81 83 GLU A C 1
ATOM 659 O O . GLU A 1 83 ? -18.768 -15.626 30.915 1.00 72.81 83 GLU A O 1
ATOM 664 N N . LYS A 1 84 ? -20.536 -16.963 31.303 1.00 74.25 84 LYS A N 1
ATOM 665 C CA . LYS A 1 84 ? -20.582 -17.634 29.999 1.00 74.25 84 LYS A CA 1
ATOM 666 C C . LYS A 1 84 ? -20.855 -16.678 28.833 1.00 74.25 84 LYS A C 1
ATOM 668 O O . LYS A 1 84 ? -20.178 -16.764 27.817 1.00 74.25 84 LYS A O 1
ATOM 673 N N . GLU A 1 85 ? -21.804 -15.761 28.976 1.00 82.38 85 GLU A N 1
ATOM 674 C CA . GLU A 1 85 ? -22.203 -14.822 27.917 1.00 82.38 85 GLU A CA 1
ATOM 675 C C . GLU A 1 85 ? -21.130 -13.737 27.724 1.00 82.38 85 GLU A C 1
ATOM 677 O O . GLU A 1 85 ? -20.748 -13.415 26.599 1.00 82.38 85 GLU A O 1
ATOM 682 N N . ARG A 1 86 ? -20.503 -13.299 28.827 1.00 80.38 86 ARG A N 1
ATOM 683 C CA . ARG A 1 86 ? -19.297 -12.452 28.811 1.00 80.38 86 ARG A CA 1
ATOM 684 C C . ARG A 1 86 ? -18.118 -13.140 28.107 1.00 80.38 86 ARG A C 1
ATOM 686 O O . ARG A 1 86 ? -17.389 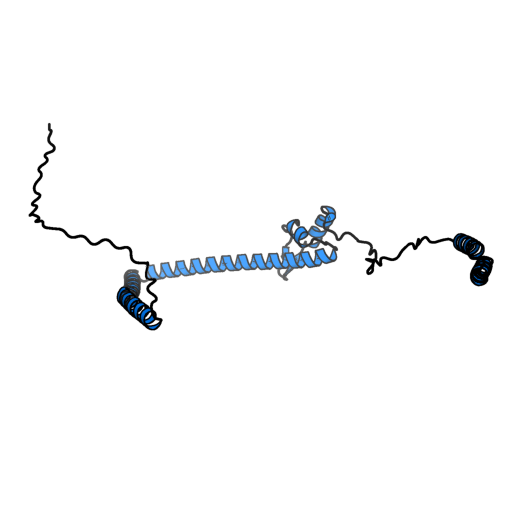-12.493 27.358 1.00 80.38 86 ARG A O 1
ATOM 693 N N . ALA A 1 87 ? -17.921 -14.441 28.341 1.00 83.25 87 ALA A N 1
ATOM 694 C CA . ALA A 1 87 ? -16.884 -15.231 27.679 1.00 83.25 87 ALA A CA 1
ATOM 695 C C . ALA A 1 87 ? -17.173 -15.440 26.181 1.00 83.25 87 ALA A C 1
ATOM 697 O O . ALA A 1 87 ? -16.248 -15.385 25.373 1.00 83.25 87 ALA A O 1
ATOM 698 N N . GLU A 1 88 ? -18.439 -15.626 25.800 1.00 88.38 88 GLU A N 1
ATOM 699 C CA . GLU A 1 88 ? -18.876 -15.720 24.402 1.00 88.38 88 GLU A CA 1
ATOM 700 C C . GLU A 1 88 ? -18.689 -14.387 23.658 1.00 88.38 88 GLU A C 1
ATOM 702 O O . GLU A 1 88 ? -18.118 -14.385 22.567 1.00 88.38 88 GLU A O 1
ATOM 707 N N . GLU A 1 89 ? -19.056 -13.248 24.255 1.00 87.31 89 GLU A N 1
ATOM 708 C CA . GLU A 1 89 ? -18.822 -11.925 23.657 1.00 87.31 89 GLU A CA 1
ATOM 709 C C . GLU A 1 89 ? -17.318 -11.626 23.506 1.00 87.31 89 GLU A C 1
ATOM 711 O O . GLU A 1 89 ? -16.875 -11.124 22.469 1.00 87.31 89 GLU A O 1
ATOM 716 N N . LEU A 1 90 ? -16.504 -11.982 24.507 1.00 88.44 90 LEU A N 1
ATOM 717 C CA . LEU A 1 90 ? -15.049 -11.819 24.448 1.00 88.44 90 LEU A CA 1
ATOM 718 C C . LEU A 1 90 ? -14.420 -12.725 23.373 1.00 88.44 90 LEU A C 1
ATOM 720 O O . LEU A 1 90 ? -13.538 -12.286 22.636 1.00 88.44 90 LEU A O 1
ATOM 724 N N . ALA A 1 91 ? -14.896 -13.966 23.235 1.00 91.38 91 ALA A N 1
ATOM 725 C CA . ALA A 1 91 ? -14.453 -14.885 22.191 1.00 91.38 91 ALA A CA 1
ATOM 726 C C . ALA A 1 91 ? -14.820 -14.382 20.784 1.00 91.38 91 ALA A C 1
ATOM 728 O O . ALA A 1 91 ? -13.974 -14.431 19.892 1.00 91.38 91 ALA A O 1
ATOM 729 N N . GLN A 1 92 ? -16.031 -13.846 20.592 1.00 94.06 92 GLN A N 1
ATOM 730 C CA . GLN A 1 92 ? -16.446 -13.228 19.326 1.00 94.06 92 GLN A CA 1
ATOM 731 C C . GLN A 1 92 ? -15.595 -11.998 18.988 1.00 94.06 92 GLN A C 1
ATOM 733 O O . GLN A 1 92 ? -15.141 -11.868 17.853 1.00 94.06 92 GLN A O 1
ATOM 738 N N . LYS A 1 93 ? -15.303 -11.133 19.971 1.00 92.94 93 LYS A N 1
ATOM 739 C CA . LYS A 1 93 ? -14.399 -9.982 19.796 1.00 92.94 93 LYS A CA 1
ATOM 740 C C . LYS A 1 93 ? -12.995 -10.421 19.370 1.00 92.94 93 LYS A C 1
ATOM 742 O O . LYS A 1 93 ? -12.482 -9.898 18.386 1.00 92.94 93 LYS A O 1
ATOM 747 N N . TYR A 1 94 ? -12.414 -11.431 20.022 1.00 94.06 94 TYR A N 1
ATOM 748 C CA . TYR A 1 94 ? -11.107 -11.972 19.627 1.00 94.06 94 TYR A CA 1
ATOM 749 C C . TYR A 1 94 ? -11.109 -12.682 18.266 1.00 94.06 94 TYR A C 1
ATOM 751 O O . TYR A 1 94 ? -10.087 -12.668 17.581 1.00 94.06 94 TYR A O 1
ATOM 759 N N . GLN A 1 95 ? -12.215 -13.313 17.859 1.00 95.06 95 GLN A N 1
ATOM 760 C CA . GLN A 1 95 ? -12.350 -13.872 16.509 1.00 95.06 95 GLN A CA 1
ATOM 761 C C . GLN A 1 95 ? -12.391 -12.755 15.462 1.00 95.06 95 GLN A C 1
ATOM 763 O O . GLN A 1 95 ? -11.566 -12.757 14.555 1.00 95.06 95 GLN A O 1
ATOM 768 N N . ALA A 1 96 ? -13.250 -11.749 15.648 1.00 95.94 96 ALA A N 1
ATOM 769 C CA . ALA A 1 96 ? -13.343 -10.600 14.749 1.00 95.94 96 ALA A CA 1
ATOM 770 C C . ALA A 1 96 ? -12.018 -9.819 14.644 1.00 95.94 96 ALA A C 1
ATOM 772 O O . ALA A 1 96 ? -11.625 -9.419 13.550 1.00 95.94 96 ALA A O 1
ATOM 773 N N . GLU A 1 97 ? -11.297 -9.637 15.756 1.00 95.31 97 GLU A N 1
ATOM 774 C CA . GLU A 1 97 ? -9.973 -9.004 15.762 1.00 95.31 97 GLU A CA 1
ATOM 775 C C . GLU A 1 97 ? -8.931 -9.848 15.011 1.00 95.31 97 GLU A C 1
ATOM 777 O O . GLU A 1 97 ? -8.170 -9.308 14.208 1.00 95.31 97 GLU A O 1
ATOM 782 N N . LYS A 1 98 ? -8.922 -11.177 15.197 1.00 96.00 98 LYS A N 1
ATOM 783 C CA . LYS A 1 98 ? -8.046 -12.079 14.433 1.00 96.00 98 LYS A CA 1
ATOM 784 C C . LYS A 1 98 ? -8.353 -12.069 12.943 1.00 96.00 98 LYS A C 1
ATOM 786 O O . LYS A 1 98 ? -7.415 -12.042 12.151 1.00 96.00 98 LYS A O 1
ATOM 791 N N . ASP A 1 99 ? -9.624 -12.072 12.562 1.00 96.50 99 ASP A N 1
ATOM 792 C CA . ASP A 1 99 ? -10.033 -12.035 11.159 1.00 96.50 99 ASP A CA 1
ATOM 793 C C . ASP A 1 99 ? -9.659 -10.689 10.521 1.00 96.50 99 ASP A C 1
ATOM 795 O O . ASP A 1 99 ? -9.106 -10.666 9.421 1.00 96.50 99 ASP A O 1
ATOM 799 N N . ALA A 1 100 ? -9.844 -9.575 11.238 1.00 95.94 100 ALA A N 1
ATOM 800 C CA . ALA A 1 100 ? -9.403 -8.251 10.802 1.00 95.94 100 ALA A CA 1
ATOM 801 C C . ALA A 1 100 ? -7.871 -8.159 10.662 1.00 95.94 100 ALA A C 1
ATOM 803 O O . ALA A 1 100 ? -7.377 -7.685 9.638 1.00 95.94 100 ALA A O 1
ATOM 804 N N . MET A 1 101 ? -7.103 -8.654 11.641 1.00 95.12 101 MET A N 1
ATOM 805 C CA . MET A 1 101 ? -5.637 -8.720 11.554 1.00 95.12 101 MET A CA 1
ATOM 806 C C . MET A 1 101 ? -5.171 -9.641 10.420 1.00 95.12 101 MET A C 1
ATOM 808 O O . MET A 1 101 ? -4.214 -9.311 9.724 1.00 95.12 101 MET A O 1
ATOM 812 N N . SER A 1 102 ? -5.849 -10.769 10.198 1.00 96.31 102 SER A N 1
ATOM 813 C CA . SER A 1 102 ? -5.562 -11.692 9.095 1.00 96.31 102 SER A CA 1
ATOM 814 C C . SER A 1 102 ? -5.774 -11.011 7.741 1.00 96.31 102 SER A C 1
ATOM 816 O O . SER A 1 102 ? -4.871 -11.010 6.909 1.00 96.31 102 SER A O 1
ATOM 818 N N . GLN A 1 103 ? -6.908 -10.326 7.553 1.00 96.31 103 GLN A N 1
ATOM 819 C CA . GLN A 1 103 ? -7.194 -9.548 6.343 1.00 96.31 103 GLN A CA 1
ATOM 820 C C . GLN A 1 103 ? -6.172 -8.424 6.122 1.00 96.31 103 GLN A C 1
ATOM 822 O O . GLN A 1 103 ? -5.690 -8.253 5.003 1.00 96.31 103 GLN A O 1
ATOM 827 N N . GLN A 1 104 ? -5.787 -7.693 7.175 1.00 95.25 104 GLN A N 1
ATOM 828 C CA . GLN A 1 104 ? -4.737 -6.670 7.095 1.00 95.25 104 GLN A CA 1
ATOM 829 C C . GLN A 1 104 ? -3.375 -7.266 6.718 1.00 95.25 104 GLN A C 1
ATOM 831 O O . GLN A 1 104 ? -2.672 -6.695 5.886 1.00 95.25 104 GLN A O 1
ATOM 836 N N . LEU A 1 105 ? -3.004 -8.422 7.281 1.00 95.38 105 LEU A N 1
ATOM 837 C CA . LEU A 1 105 ? -1.766 -9.121 6.933 1.00 95.38 105 LEU A CA 1
ATOM 838 C C . LEU A 1 105 ? -1.781 -9.614 5.483 1.00 95.38 105 LEU A C 1
ATOM 840 O O . LEU A 1 105 ? -0.783 -9.431 4.790 1.00 95.38 105 LEU A O 1
ATOM 844 N N . THR A 1 106 ? -2.889 -10.182 5.000 1.00 95.75 106 THR A N 1
ATOM 845 C CA . THR A 1 106 ? -3.038 -10.583 3.593 1.00 95.75 106 THR A CA 1
ATOM 846 C C . THR A 1 106 ? -2.930 -9.375 2.664 1.00 95.75 106 THR A C 1
ATOM 848 O O . THR A 1 106 ? -2.103 -9.394 1.755 1.00 95.75 106 THR A O 1
ATOM 851 N N . ALA A 1 107 ? -3.662 -8.291 2.936 1.00 95.94 107 ALA A N 1
ATOM 852 C CA . ALA A 1 107 ? -3.605 -7.066 2.137 1.00 95.94 107 ALA A CA 1
ATOM 853 C C . ALA A 1 107 ? -2.198 -6.438 2.124 1.00 95.94 107 ALA A C 1
ATOM 855 O O . ALA A 1 107 ? -1.707 -6.031 1.073 1.00 95.94 107 ALA A O 1
ATOM 856 N N . TYR A 1 108 ? -1.504 -6.414 3.267 1.00 95.75 108 TYR A N 1
ATOM 857 C CA . TYR A 1 108 ? -0.130 -5.915 3.350 1.00 95.75 108 TYR A CA 1
ATOM 858 C C . TYR A 1 108 ? 0.867 -6.825 2.614 1.00 95.75 108 TYR A C 1
ATOM 860 O O . TYR A 1 108 ? 1.766 -6.339 1.929 1.00 95.75 108 TYR A O 1
ATOM 868 N N . GLN A 1 109 ? 0.701 -8.149 2.692 1.00 92.12 109 GLN A N 1
ATOM 869 C CA . GLN A 1 109 ? 1.503 -9.101 1.917 1.00 92.12 109 GLN A CA 1
ATOM 870 C C . GLN A 1 109 ? 1.276 -8.945 0.410 1.00 92.12 109 GLN A C 1
ATOM 872 O O . GLN A 1 109 ? 2.238 -9.008 -0.354 1.00 92.12 109 GLN A O 1
ATOM 877 N N . GLU A 1 110 ? 0.035 -8.735 -0.029 1.00 91.81 110 GLU A N 1
ATOM 878 C CA . GLU A 1 110 ? -0.304 -8.455 -1.427 1.00 91.81 110 GLU A CA 1
ATOM 879 C C . GLU A 1 110 ? 0.304 -7.133 -1.896 1.00 91.81 110 GLU A C 1
ATOM 881 O O . GLU A 1 110 ? 0.965 -7.117 -2.933 1.00 91.81 110 GLU A O 1
ATOM 886 N N . GLN A 1 111 ? 0.195 -6.064 -1.101 1.00 93.50 111 GLN A N 1
ATOM 887 C CA . GLN A 1 111 ? 0.838 -4.782 -1.390 1.00 93.50 111 GLN A CA 1
ATOM 888 C C . GLN A 1 111 ? 2.361 -4.937 -1.523 1.00 93.50 111 GLN A C 1
ATOM 890 O O . GLN A 1 111 ? 2.939 -4.503 -2.514 1.00 93.50 111 GLN A O 1
ATOM 895 N N . VAL A 1 112 ? 3.029 -5.610 -0.579 1.00 93.00 112 VAL A N 1
ATOM 896 C CA . VAL A 1 112 ? 4.486 -5.838 -0.639 1.00 93.00 112 VAL A CA 1
ATOM 897 C C .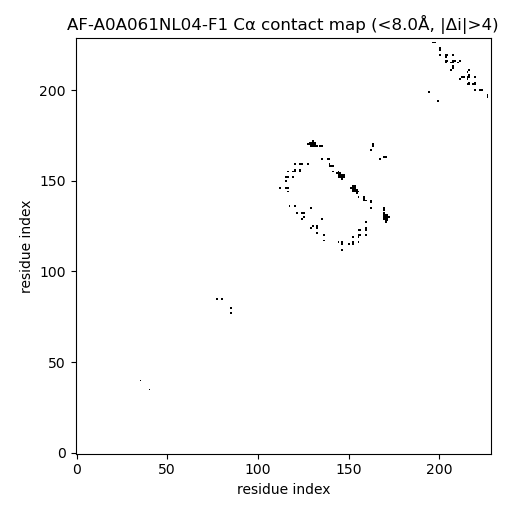 VAL A 1 112 ? 4.882 -6.705 -1.842 1.00 93.00 112 VAL A C 1
ATOM 899 O O . VAL A 1 112 ? 5.928 -6.461 -2.446 1.00 93.00 112 VAL A O 1
ATOM 902 N N . LYS A 1 113 ? 4.066 -7.696 -2.231 1.00 90.56 113 LYS A N 1
ATOM 903 C CA . LYS A 1 113 ? 4.283 -8.479 -3.461 1.00 90.56 113 LYS A CA 1
ATOM 904 C C . LYS A 1 113 ? 4.164 -7.598 -4.705 1.00 90.56 113 LYS A C 1
ATOM 906 O O . LYS A 1 113 ? 5.070 -7.627 -5.533 1.00 90.56 113 LYS A O 1
ATOM 911 N N . GLN A 1 114 ? 3.103 -6.797 -4.812 1.00 91.25 114 GLN A N 1
ATOM 912 C CA . GLN A 1 114 ? 2.889 -5.864 -5.923 1.00 91.25 114 GLN A CA 1
ATOM 913 C C . GLN A 1 114 ? 4.031 -4.849 -6.027 1.00 91.25 114 GLN A C 1
ATOM 915 O O . GLN A 1 114 ? 4.604 -4.696 -7.097 1.00 91.25 114 GLN A O 1
ATOM 920 N N . GLU A 1 115 ? 4.441 -4.230 -4.918 1.00 91.69 115 GLU A N 1
ATOM 921 C CA . GLU A 1 115 ? 5.576 -3.302 -4.890 1.00 91.69 115 GLU A CA 1
ATOM 922 C C . GLU A 1 115 ? 6.882 -3.972 -5.335 1.00 91.69 115 GLU A C 1
ATOM 924 O O . GLU A 1 115 ? 7.630 -3.400 -6.128 1.00 91.69 115 GLU A O 1
ATOM 929 N N . ARG A 1 116 ? 7.166 -5.206 -4.897 1.00 91.69 116 ARG A N 1
ATOM 930 C CA . ARG A 1 116 ? 8.346 -5.955 -5.370 1.00 91.69 116 ARG A CA 1
ATOM 931 C C . ARG A 1 116 ? 8.285 -6.232 -6.870 1.00 91.69 116 ARG A C 1
ATOM 933 O O . ARG A 1 116 ? 9.286 -6.019 -7.552 1.00 91.69 116 ARG A O 1
ATOM 940 N N . ILE A 1 117 ? 7.130 -6.666 -7.378 1.00 92.38 117 ILE A N 1
ATOM 941 C CA . ILE A 1 117 ? 6.907 -6.916 -8.808 1.00 92.38 117 ILE A CA 1
ATOM 942 C C . ILE A 1 117 ? 7.082 -5.623 -9.611 1.00 92.38 117 ILE A C 1
ATOM 944 O O . ILE A 1 117 ? 7.829 -5.621 -10.584 1.00 92.38 117 ILE A O 1
ATOM 948 N N . ASN A 1 118 ? 6.485 -4.514 -9.169 1.00 92.44 118 ASN A N 1
ATOM 949 C CA . ASN A 1 118 ? 6.605 -3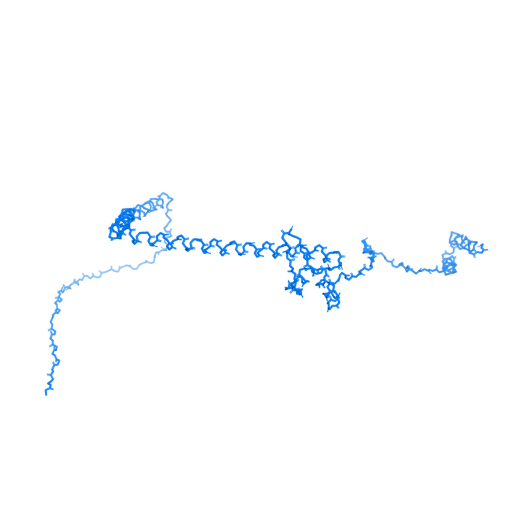.204 -9.808 1.00 92.44 118 ASN A CA 1
ATOM 950 C C . ASN A 1 118 ? 8.061 -2.725 -9.839 1.00 92.44 118 ASN A C 1
ATOM 952 O O . ASN A 1 118 ? 8.549 -2.325 -10.891 1.00 92.44 118 ASN A O 1
ATOM 956 N N . ASN A 1 119 ? 8.790 -2.816 -8.723 1.00 92.75 119 ASN A N 1
ATOM 957 C CA . ASN A 1 119 ? 10.201 -2.425 -8.671 1.00 92.75 119 ASN A CA 1
ATOM 958 C C . ASN A 1 119 ? 11.077 -3.297 -9.588 1.00 92.75 119 ASN A C 1
ATOM 960 O O . ASN A 1 119 ? 11.900 -2.759 -10.328 1.00 92.75 119 ASN A O 1
ATOM 964 N N . ALA A 1 120 ? 10.873 -4.619 -9.601 1.00 92.12 120 ALA A N 1
ATOM 965 C CA . ALA A 1 120 ? 11.565 -5.524 -10.523 1.00 92.12 120 ALA A CA 1
ATOM 966 C C . ALA A 1 120 ? 11.203 -5.248 -11.995 1.00 92.12 120 ALA A C 1
ATOM 968 O O . ALA A 1 120 ? 12.064 -5.304 -12.872 1.00 92.12 120 ALA A O 1
ATOM 969 N N . PHE A 1 121 ? 9.946 -4.894 -12.274 1.00 93.94 121 PHE A N 1
ATOM 970 C CA . PHE A 1 121 ? 9.518 -4.478 -13.604 1.00 93.94 121 PHE A CA 1
ATOM 971 C C . PHE A 1 121 ? 10.202 -3.178 -14.022 1.00 93.94 121 PHE A C 1
ATOM 973 O O . PHE A 1 121 ? 10.729 -3.112 -15.124 1.00 93.94 121 PHE A O 1
ATOM 980 N N . ILE A 1 122 ? 10.269 -2.164 -13.155 1.00 93.00 122 ILE A N 1
ATOM 981 C CA . ILE A 1 122 ? 10.922 -0.881 -13.457 1.00 93.00 122 ILE A CA 1
ATOM 982 C C . ILE A 1 122 ? 12.416 -1.079 -13.766 1.00 93.00 122 ILE A C 1
ATOM 984 O O . ILE A 1 122 ? 12.916 -0.518 -14.745 1.00 93.00 122 ILE A O 1
ATOM 988 N N . THR A 1 123 ? 13.143 -1.892 -12.990 1.00 92.31 123 THR A N 1
ATOM 989 C CA . THR A 1 123 ? 14.580 -2.136 -13.230 1.00 92.31 123 THR A CA 1
ATOM 990 C C . THR A 1 123 ? 14.837 -2.909 -14.525 1.00 92.31 123 THR A C 1
ATOM 992 O O . THR A 1 123 ? 15.768 -2.579 -15.265 1.00 92.31 123 THR A O 1
ATOM 995 N N . GLN A 1 124 ? 13.992 -3.883 -14.868 1.00 91.94 124 GLN A N 1
ATOM 996 C CA . GLN A 1 124 ? 14.125 -4.602 -16.137 1.00 91.94 124 GLN A CA 1
ATOM 997 C C . GLN A 1 124 ? 13.612 -3.781 -17.336 1.00 91.94 124 GLN A C 1
ATOM 999 O O . GLN A 1 124 ? 14.211 -3.823 -18.409 1.00 91.94 124 GLN A O 1
ATOM 1004 N N . ALA A 1 125 ? 12.570 -2.961 -17.170 1.00 91.56 125 ALA A N 1
ATOM 1005 C CA . ALA A 1 125 ? 12.005 -2.115 -18.226 1.00 91.56 125 ALA A CA 1
ATOM 1006 C C . ALA A 1 125 ? 12.944 -0.959 -18.599 1.00 91.56 125 ALA A C 1
ATOM 1008 O O . ALA A 1 125 ? 13.130 -0.673 -19.783 1.00 91.56 125 ALA A O 1
ATOM 1009 N N . THR A 1 126 ? 13.599 -0.340 -17.609 1.00 90.69 126 THR A N 1
ATOM 1010 C CA . THR A 1 126 ? 14.688 0.625 -17.852 1.00 90.69 126 THR A CA 1
ATOM 1011 C C . THR A 1 126 ? 15.858 -0.029 -18.588 1.00 90.69 126 THR A C 1
ATOM 1013 O O . THR A 1 126 ? 16.364 0.544 -19.551 1.00 90.69 126 THR A O 1
ATOM 1016 N N . THR A 1 127 ? 16.238 -1.256 -18.214 1.00 90.69 127 THR A N 1
ATOM 1017 C CA . THR A 1 127 ? 17.281 -2.034 -18.911 1.00 90.69 127 THR A CA 1
ATOM 1018 C C . THR A 1 127 ? 16.884 -2.376 -20.357 1.00 90.69 127 THR A C 1
ATOM 1020 O O . THR A 1 127 ? 17.716 -2.301 -21.261 1.00 90.69 127 THR A O 1
ATOM 1023 N N . ALA A 1 128 ? 15.603 -2.663 -20.604 1.00 89.62 128 ALA A N 1
ATOM 1024 C CA . ALA A 1 128 ? 15.019 -2.859 -21.934 1.00 89.62 128 ALA A CA 1
ATOM 1025 C C . ALA A 1 128 ? 14.773 -1.548 -22.716 1.00 89.62 128 ALA A C 1
ATOM 1027 O O . ALA A 1 128 ? 14.260 -1.587 -23.835 1.00 89.62 128 ALA A O 1
ATOM 1028 N N . ASN A 1 129 ? 15.154 -0.391 -22.158 1.00 90.31 129 ASN A N 1
ATOM 1029 C CA . ASN A 1 129 ? 15.004 0.936 -22.758 1.00 90.31 129 ASN A CA 1
ATOM 1030 C C . ASN A 1 129 ? 13.540 1.300 -23.098 1.00 90.31 129 ASN A C 1
ATOM 1032 O O . ASN A 1 129 ? 13.255 1.926 -24.123 1.00 90.31 129 ASN A O 1
ATOM 1036 N N . ILE A 1 130 ? 12.602 0.896 -22.235 1.00 91.75 130 ILE A N 1
ATOM 1037 C CA . ILE A 1 130 ? 11.200 1.329 -22.264 1.00 91.75 130 ILE A CA 1
ATOM 1038 C C . ILE A 1 130 ? 11.119 2.768 -21.739 1.00 91.75 130 ILE A C 1
ATOM 1040 O O . ILE A 1 130 ? 11.561 3.051 -20.628 1.00 91.75 130 ILE A O 1
ATOM 1044 N N . ALA A 1 131 ? 10.542 3.678 -22.528 1.00 89.06 131 ALA A N 1
ATOM 1045 C CA . ALA A 1 131 ? 10.358 5.077 -22.136 1.00 89.06 131 ALA A CA 1
ATOM 1046 C C . ALA A 1 131 ? 9.098 5.285 -21.284 1.00 89.06 131 ALA A C 1
ATOM 1048 O O . ALA A 1 131 ? 9.119 6.036 -20.313 1.00 89.06 131 ALA A O 1
ATOM 1049 N N . TYR A 1 132 ? 8.005 4.603 -21.631 1.00 90.44 132 TYR A N 1
ATOM 1050 C CA . TYR A 1 132 ? 6.703 4.760 -20.978 1.00 90.44 132 TYR A CA 1
ATOM 1051 C C . TYR A 1 132 ? 6.465 3.649 -19.952 1.00 90.44 132 TYR A C 1
ATOM 1053 O O . TYR A 1 132 ? 5.578 2.815 -20.117 1.00 90.44 132 TYR A O 1
ATOM 1061 N N . ILE A 1 133 ? 7.294 3.608 -18.904 1.00 91.44 133 ILE A N 1
ATOM 1062 C CA . ILE A 1 133 ? 7.302 2.517 -17.912 1.00 91.44 133 ILE A CA 1
ATOM 1063 C C . ILE A 1 133 ? 5.959 2.419 -17.172 1.00 91.44 133 ILE A C 1
ATOM 1065 O O . ILE A 1 133 ? 5.426 1.323 -17.025 1.00 91.44 133 ILE A O 1
ATOM 1069 N N . ASP A 1 134 ? 5.361 3.549 -16.789 1.00 90.94 134 ASP A N 1
ATOM 1070 C CA . ASP A 1 134 ? 4.072 3.565 -16.085 1.00 90.94 134 ASP A CA 1
ATOM 1071 C C . ASP A 1 134 ? 2.930 2.990 -16.929 1.00 90.94 134 ASP A C 1
ATOM 1073 O O . ASP A 1 134 ? 1.992 2.408 -16.389 1.00 90.94 134 ASP A O 1
ATOM 1077 N N . ASP A 1 135 ? 2.957 3.175 -18.249 1.00 90.75 135 ASP A N 1
ATOM 1078 C CA . ASP A 1 135 ? 1.956 2.601 -19.153 1.00 90.75 135 ASP A CA 1
ATOM 1079 C C . ASP A 1 135 ? 2.311 1.162 -19.531 1.00 90.75 135 ASP A C 1
ATOM 1081 O O . ASP A 1 135 ? 1.419 0.333 -19.691 1.00 90.75 135 ASP A O 1
ATOM 1085 N N . ALA A 1 136 ? 3.602 0.831 -19.582 1.00 91.19 136 ALA A N 1
ATOM 1086 C CA . ALA A 1 136 ? 4.083 -0.533 -19.730 1.00 91.19 136 ALA A CA 1
ATOM 1087 C C . ALA A 1 136 ? 3.617 -1.430 -18.569 1.00 91.19 136 ALA A C 1
ATOM 1089 O O . ALA A 1 136 ? 3.104 -2.510 -18.839 1.00 91.19 136 ALA A O 1
ATOM 1090 N N . ILE A 1 137 ? 3.690 -0.968 -17.312 1.00 91.50 137 ILE A N 1
ATOM 1091 C CA . ILE A 1 137 ? 3.180 -1.700 -16.134 1.00 91.50 137 ILE A CA 1
ATOM 1092 C C . ILE A 1 137 ? 1.669 -1.947 -16.250 1.00 91.50 137 ILE A C 1
ATOM 1094 O O . ILE A 1 137 ? 1.216 -3.070 -16.055 1.00 91.50 137 ILE A O 1
ATOM 1098 N N . LYS A 1 138 ? 0.880 -0.927 -16.624 1.00 92.06 138 LYS A N 1
ATOM 1099 C CA . LYS A 1 138 ? -0.585 -1.052 -16.795 1.00 92.06 138 LYS A CA 1
ATOM 1100 C C . LYS A 1 138 ? -0.993 -2.006 -17.926 1.00 92.06 138 LYS A C 1
ATOM 1102 O O . LYS A 1 138 ? -2.130 -2.468 -17.950 1.00 92.06 138 LYS A O 1
ATOM 1107 N N . LEU A 1 139 ? -0.104 -2.233 -18.893 1.00 90.38 139 LEU A N 1
ATOM 1108 C CA . LEU A 1 139 ? -0.337 -3.051 -20.087 1.00 90.38 139 LEU A CA 1
ATOM 1109 C C . LEU A 1 139 ? 0.348 -4.426 -20.026 1.00 90.38 139 LEU A C 1
ATOM 1111 O O . LEU A 1 139 ? 0.165 -5.224 -20.948 1.00 90.38 139 LEU A O 1
ATOM 1115 N N . ALA A 1 140 ? 1.140 -4.686 -18.986 1.00 88.50 140 ALA A N 1
ATOM 1116 C CA . ALA A 1 140 ? 1.852 -5.933 -18.764 1.00 88.50 140 ALA A CA 1
ATOM 1117 C C . ALA A 1 140 ? 0.939 -6.990 -18.130 1.00 88.50 140 ALA A C 1
ATOM 1119 O O . ALA A 1 140 ? 0.193 -6.704 -17.194 1.00 88.50 140 ALA A O 1
ATOM 1120 N N . ASP A 1 141 ? 1.044 -8.235 -18.596 1.00 88.94 141 ASP A N 1
ATOM 1121 C CA . ASP A 1 141 ? 0.431 -9.369 -17.908 1.00 88.94 141 ASP A CA 1
ATOM 1122 C C . ASP A 1 141 ? 1.351 -9.836 -16.772 1.00 88.94 141 ASP A C 1
ATOM 1124 O O . ASP A 1 141 ? 2.337 -10.539 -16.987 1.00 88.94 141 ASP A O 1
ATOM 1128 N N . LEU A 1 142 ? 1.036 -9.404 -15.552 1.00 87.50 142 LEU A N 1
ATOM 1129 C CA . LEU A 1 142 ? 1.773 -9.772 -14.343 1.00 87.50 142 LEU A CA 1
ATOM 1130 C C . LEU A 1 142 ? 1.256 -11.073 -13.699 1.00 87.50 142 LEU A C 1
ATOM 1132 O O . LEU A 1 142 ? 1.773 -11.473 -12.660 1.00 87.50 142 LEU A O 1
ATOM 1136 N N . SER A 1 143 ? 0.259 -11.753 -14.283 1.00 85.75 143 SER A N 1
ATOM 1137 C CA . SER A 1 143 ? -0.372 -12.938 -13.669 1.00 85.75 143 SER A CA 1
ATOM 1138 C C . SER A 1 143 ? 0.557 -14.152 -13.553 1.00 85.75 143 SER A C 1
ATOM 1140 O O . SER A 1 143 ? 0.389 -14.968 -12.651 1.00 85.75 143 SER A O 1
ATOM 1142 N N . ALA A 1 144 ? 1.559 -14.246 -14.432 1.00 82.94 144 ALA A N 1
ATOM 1143 C CA . ALA A 1 144 ? 2.590 -15.284 -14.419 1.00 82.94 144 ALA A CA 1
ATOM 1144 C C . ALA A 1 144 ? 3.852 -14.898 -13.617 1.00 82.94 144 ALA A C 1
ATOM 1146 O O . ALA A 1 144 ? 4.842 -15.632 -13.645 1.00 82.94 144 ALA A O 1
ATOM 1147 N N . VAL A 1 145 ? 3.857 -13.738 -12.949 1.00 88.31 145 VAL A N 1
ATOM 1148 C CA . VAL A 1 145 ? 5.014 -13.233 -12.199 1.00 88.31 145 VAL A CA 1
ATOM 1149 C C . VAL A 1 145 ? 4.901 -13.632 -10.730 1.00 88.31 145 VAL A C 1
ATOM 1151 O O . VAL A 1 145 ? 3.967 -13.243 -10.032 1.00 88.31 145 VAL A O 1
ATOM 1154 N N . GLU A 1 146 ? 5.897 -14.364 -10.236 1.00 86.75 146 GLU A N 1
ATOM 1155 C CA . GLU A 1 146 ? 5.926 -14.861 -8.859 1.00 86.75 146 GLU A CA 1
ATOM 1156 C C . GLU A 1 146 ? 7.051 -14.217 -8.041 1.00 86.75 146 GLU A C 1
ATOM 1158 O O . GLU A 1 146 ? 8.147 -13.955 -8.542 1.00 86.75 146 GLU A O 1
ATOM 1163 N N . VAL A 1 147 ? 6.795 -14.000 -6.748 1.00 89.19 147 VAL A N 1
ATOM 1164 C CA . VAL A 1 147 ? 7.807 -13.585 -5.766 1.00 89.19 147 VAL A CA 1
ATOM 1165 C C . VAL A 1 147 ? 8.229 -14.820 -4.974 1.00 89.19 147 VAL A C 1
ATOM 1167 O O . VAL A 1 147 ? 7.409 -15.399 -4.261 1.00 89.19 147 VAL A O 1
ATOM 1170 N N . GLY A 1 148 ? 9.494 -15.223 -5.099 1.00 83.44 148 GLY A N 1
ATOM 1171 C CA . GLY A 1 148 ? 10.060 -16.361 -4.376 1.00 83.44 148 GLY A CA 1
ATOM 1172 C C . GLY A 1 148 ? 10.152 -16.141 -2.862 1.00 83.44 148 GLY A C 1
ATOM 1173 O O . GLY A 1 148 ? 10.039 -15.019 -2.364 1.00 83.44 148 GLY A O 1
ATOM 1174 N N . GLU A 1 149 ? 10.397 -17.224 -2.118 1.00 78.81 149 GLU A N 1
ATOM 1175 C CA . GLU A 1 149 ? 10.589 -17.199 -0.655 1.00 78.81 149 GLU A CA 1
ATOM 1176 C C . GLU A 1 149 ? 11.805 -16.355 -0.227 1.00 78.81 149 GLU A C 1
ATOM 1178 O O . GLU A 1 149 ? 11.808 -15.745 0.840 1.00 78.81 149 GLU A O 1
ATOM 1183 N N . ASP A 1 150 ? 12.811 -16.264 -1.100 1.00 78.81 150 ASP A N 1
ATOM 1184 C CA . ASP A 1 150 ? 13.981 -15.382 -1.009 1.00 78.81 150 ASP A CA 1
ATOM 1185 C C . ASP A 1 150 ? 13.658 -13.897 -1.277 1.00 78.81 150 ASP A C 1
ATOM 1187 O O . ASP A 1 150 ? 14.499 -13.019 -1.083 1.00 78.81 150 ASP A O 1
ATOM 1191 N N . GLY A 1 151 ? 12.432 -13.599 -1.713 1.00 76.00 151 GLY A N 1
ATOM 1192 C CA . GLY A 1 151 ? 11.980 -12.278 -2.126 1.00 76.00 151 GLY A CA 1
ATOM 1193 C C . GLY A 1 151 ? 12.375 -11.881 -3.547 1.00 76.00 151 GLY A C 1
ATOM 1194 O O . GLY A 1 151 ? 12.087 -10.749 -3.938 1.00 76.00 151 GLY A O 1
ATOM 1195 N N . VAL A 1 152 ? 12.992 -12.781 -4.320 1.00 86.44 152 VAL A N 1
ATOM 1196 C CA . VAL A 1 152 ? 13.374 -12.539 -5.715 1.00 86.44 152 VAL A CA 1
ATOM 1197 C C . VAL A 1 152 ? 12.159 -12.734 -6.619 1.00 86.44 152 VAL A C 1
ATOM 1199 O O . VAL A 1 152 ? 11.465 -13.748 -6.546 1.00 86.44 152 VAL A O 1
ATOM 1202 N N . VAL A 1 153 ? 11.898 -11.760 -7.488 1.00 89.44 153 VAL A N 1
ATOM 1203 C CA . VAL A 1 153 ? 10.804 -11.824 -8.465 1.00 89.44 153 VAL A CA 1
ATOM 1204 C C . VAL A 1 153 ? 11.258 -12.607 -9.699 1.00 89.44 153 VAL A C 1
ATOM 1206 O O . VAL A 1 153 ? 12.369 -12.398 -10.181 1.00 89.44 153 VAL A O 1
ATOM 1209 N N . LYS A 1 154 ? 10.414 -13.508 -10.213 1.00 89.50 154 LYS A N 1
ATOM 1210 C CA . LYS A 1 154 ? 10.699 -14.361 -11.379 1.00 89.50 154 LYS A CA 1
ATOM 1211 C C . LYS A 1 154 ? 9.658 -14.147 -12.476 1.00 89.50 154 LYS A C 1
ATOM 1213 O O . LYS A 1 154 ? 8.473 -14.018 -12.186 1.00 89.50 154 LYS A O 1
ATOM 1218 N N . GLY A 1 155 ? 10.103 -14.152 -13.734 1.00 88.44 155 GLY A N 1
ATOM 1219 C CA . GLY A 1 155 ? 9.236 -14.083 -14.920 1.00 88.44 155 GLY A CA 1
ATOM 1220 C C . GLY A 1 155 ? 9.033 -12.678 -15.495 1.00 88.44 155 GLY A C 1
ATOM 1221 O O . GLY A 1 155 ? 8.536 -12.544 -16.607 1.00 88.44 155 GLY A O 1
ATOM 1222 N N . VAL A 1 156 ? 9.475 -11.626 -14.804 1.00 90.31 156 VAL A N 1
ATOM 1223 C CA . VAL A 1 156 ? 9.364 -10.229 -15.269 1.00 90.31 156 VAL A CA 1
ATOM 1224 C C . VAL A 1 156 ? 10.036 -10.019 -16.633 1.00 90.31 156 VAL A C 1
ATOM 1226 O O . VAL A 1 156 ? 9.512 -9.308 -17.489 1.00 90.31 156 VAL A O 1
ATOM 1229 N N . GLU A 1 157 ? 11.170 -10.678 -16.871 1.00 90.56 157 GLU A N 1
ATOM 1230 C CA . GLU A 1 157 ? 11.930 -10.582 -18.118 1.00 90.56 157 GLU A CA 1
ATOM 1231 C C . GLU A 1 157 ? 11.137 -11.106 -19.325 1.00 90.56 157 GLU A C 1
ATOM 1233 O O . GLU A 1 157 ? 11.215 -10.526 -20.410 1.00 90.56 157 GLU A O 1
ATOM 1238 N N . SER A 1 158 ? 10.349 -12.177 -19.154 1.00 91.06 158 SER A N 1
ATOM 1239 C CA . SER A 1 158 ? 9.546 -12.742 -20.247 1.00 91.06 158 SER A CA 1
ATOM 1240 C C . SER A 1 158 ? 8.345 -11.856 -20.578 1.00 91.06 158 SER A C 1
ATOM 1242 O O . SER A 1 158 ? 8.045 -11.661 -21.757 1.00 91.06 158 SER A O 1
ATOM 1244 N N . VAL A 1 159 ? 7.721 -11.251 -19.563 1.00 91.56 159 VAL A N 1
ATOM 1245 C CA . VAL A 1 159 ? 6.637 -10.271 -19.733 1.00 91.56 159 VAL A CA 1
ATOM 1246 C C . VAL A 1 159 ? 7.138 -9.046 -20.499 1.00 91.56 159 VAL A C 1
ATOM 1248 O O . VAL A 1 159 ? 6.497 -8.610 -21.453 1.00 91.56 159 VAL A O 1
ATOM 1251 N N . ILE A 1 160 ? 8.317 -8.522 -20.154 1.00 91.25 160 ILE A N 1
ATOM 1252 C CA . ILE A 1 160 ? 8.922 -7.375 -20.851 1.00 91.25 160 ILE A CA 1
ATOM 1253 C C . ILE A 1 160 ? 9.313 -7.733 -22.291 1.00 91.25 160 ILE A C 1
ATOM 1255 O O . ILE A 1 160 ? 9.077 -6.934 -23.198 1.00 91.25 160 ILE A O 1
ATOM 1259 N N . ALA A 1 161 ? 9.834 -8.937 -22.544 1.00 90.81 161 ALA A N 1
ATOM 1260 C CA . ALA A 1 161 ? 10.107 -9.397 -23.907 1.00 90.81 161 ALA A CA 1
ATOM 1261 C C . ALA A 1 161 ? 8.825 -9.408 -24.767 1.00 90.81 161 ALA A C 1
ATOM 1263 O O . ALA A 1 161 ? 8.786 -8.773 -25.821 1.00 90.81 161 ALA A O 1
ATOM 1264 N N . GLN A 1 162 ? 7.741 -10.017 -24.276 1.00 91.25 162 GLN A N 1
ATOM 1265 C CA . GLN A 1 162 ? 6.441 -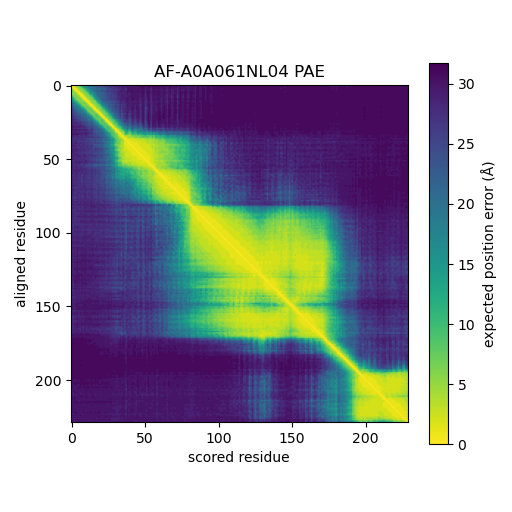10.027 -24.964 1.00 91.25 162 GLN A CA 1
ATOM 1266 C C . GLN A 1 162 ? 5.851 -8.619 -25.142 1.00 91.25 162 GLN A C 1
ATOM 1268 O O . GLN A 1 162 ? 5.223 -8.317 -26.161 1.00 91.25 162 GLN A O 1
ATOM 1273 N N . LEU A 1 163 ? 6.056 -7.730 -24.168 1.00 90.69 163 LEU A N 1
ATOM 1274 C CA . LEU A 1 163 ? 5.572 -6.354 -24.222 1.00 90.69 163 LEU A CA 1
ATOM 1275 C C . LEU A 1 163 ? 6.328 -5.519 -25.266 1.00 90.69 163 LEU A C 1
ATOM 1277 O O . LEU A 1 163 ? 5.706 -4.764 -26.008 1.00 90.69 163 LEU A O 1
ATOM 1281 N N . THR A 1 164 ? 7.649 -5.681 -25.374 1.00 90.00 164 THR A N 1
ATOM 1282 C CA . THR A 1 164 ? 8.457 -4.988 -26.394 1.00 90.00 164 THR A CA 1
ATOM 1283 C C . THR A 1 164 ? 8.159 -5.480 -27.815 1.00 90.00 164 THR A C 1
ATOM 1285 O O . THR A 1 164 ? 8.142 -4.667 -28.739 1.00 90.00 164 THR A O 1
ATOM 1288 N N . GLU A 1 165 ? 7.842 -6.768 -27.993 1.00 91.44 165 GLU A N 1
ATOM 1289 C CA . GLU A 1 165 ? 7.409 -7.342 -29.276 1.00 91.44 165 GLU A CA 1
ATOM 1290 C C . GLU A 1 165 ? 5.993 -6.887 -29.676 1.00 91.44 165 GLU A C 1
ATOM 1292 O O . GLU A 1 165 ? 5.771 -6.439 -30.801 1.00 91.44 165 GLU A O 1
ATOM 1297 N N . SER A 1 166 ? 5.028 -6.951 -28.752 1.00 91.69 166 SER A N 1
ATOM 1298 C CA . SER A 1 166 ? 3.622 -6.611 -29.031 1.00 91.69 166 SER A CA 1
ATOM 1299 C C . SER A 1 166 ? 3.327 -5.106 -29.046 1.00 91.69 166 SER A C 1
ATOM 1301 O O . SER A 1 166 ? 2.349 -4.672 -29.663 1.00 91.69 166 SER A O 1
ATOM 1303 N N . LYS A 1 167 ? 4.137 -4.294 -28.354 1.00 90.62 167 LYS A N 1
ATOM 1304 C CA . LYS A 1 167 ? 3.936 -2.847 -28.168 1.00 90.62 167 LYS A CA 1
ATOM 1305 C C . LYS A 1 167 ? 5.253 -2.073 -28.342 1.00 90.62 167 LYS A C 1
ATOM 1307 O O . LYS A 1 167 ? 5.694 -1.384 -27.419 1.00 90.62 167 LYS A O 1
ATOM 1312 N N . PRO A 1 168 ? 5.865 -2.097 -29.542 1.00 89.12 168 PRO A N 1
ATOM 1313 C CA . PRO A 1 168 ? 7.168 -1.472 -29.784 1.00 89.12 168 PRO A CA 1
ATOM 1314 C C . PRO A 1 168 ? 7.177 0.056 -29.591 1.00 89.12 168 PRO A C 1
ATOM 1316 O O . PRO A 1 168 ? 8.237 0.651 -29.424 1.00 89.12 168 PRO A O 1
ATOM 1319 N N . TYR A 1 169 ? 6.006 0.701 -29.568 1.00 88.44 169 TYR A N 1
ATOM 1320 C CA . TYR A 1 169 ? 5.848 2.129 -29.266 1.00 88.44 169 TYR A CA 1
ATOM 1321 C C . TYR A 1 169 ? 6.171 2.503 -27.806 1.00 88.44 169 TYR A C 1
ATOM 1323 O O . TYR A 1 169 ? 6.282 3.686 -27.499 1.00 88.44 169 TYR A O 1
ATOM 1331 N N . LEU A 1 170 ? 6.297 1.521 -26.903 1.00 88.94 170 LEU A N 1
ATOM 1332 C CA . LEU A 1 170 ? 6.696 1.750 -25.510 1.00 88.94 170 LEU A CA 1
ATOM 1333 C C . LEU A 1 170 ? 8.214 1.945 -25.353 1.00 88.94 170 LEU A C 1
ATOM 1335 O O . LEU A 1 170 ? 8.653 2.506 -24.346 1.00 88.94 170 LEU A O 1
ATOM 1339 N N . LEU A 1 171 ? 9.020 1.500 -26.326 1.00 89.19 171 LEU A N 1
ATOM 1340 C CA . LEU A 1 171 ? 10.468 1.707 -26.317 1.00 89.19 171 LEU A CA 1
ATOM 1341 C C . LEU A 1 171 ? 10.798 3.181 -26.548 1.00 89.19 171 LEU A C 1
ATOM 1343 O O . LEU A 1 171 ? 10.110 3.885 -27.288 1.00 89.19 171 LEU A O 1
ATOM 1347 N N . ALA A 1 172 ? 11.902 3.632 -25.959 1.00 82.38 172 ALA A N 1
ATOM 1348 C CA . ALA A 1 172 ? 12.454 4.944 -26.237 1.00 82.38 172 ALA A CA 1
ATOM 1349 C C . ALA A 1 172 ? 12.733 5.088 -27.738 1.00 82.38 172 ALA A C 1
ATOM 1351 O O . ALA A 1 172 ? 13.611 4.420 -28.298 1.00 82.38 172 ALA A O 1
ATOM 1352 N N . GLN A 1 173 ? 11.990 5.986 -28.390 1.00 73.06 173 GLN A N 1
ATOM 1353 C CA . GLN A 1 173 ? 12.277 6.372 -29.761 1.00 73.06 173 GLN A CA 1
ATOM 1354 C C . GLN A 1 173 ? 13.709 6.903 -29.793 1.00 73.06 173 GLN A C 1
ATOM 1356 O O . GLN A 1 173 ? 14.059 7.841 -29.077 1.00 73.06 173 GLN A O 1
ATOM 1361 N N . LYS A 1 174 ? 14.559 6.249 -30.588 1.00 60.28 174 LYS A N 1
ATOM 1362 C CA . LYS A 1 174 ? 15.990 6.535 -30.653 1.00 60.28 174 LYS A CA 1
ATOM 1363 C C . LYS A 1 174 ? 16.210 7.850 -31.399 1.00 60.28 174 LYS A C 1
ATOM 1365 O O . LYS A 1 174 ? 16.590 7.837 -32.568 1.00 60.28 174 LYS A O 1
ATOM 1370 N N . GLU A 1 175 ? 15.946 8.973 -30.729 1.00 55.25 175 GLU A N 1
ATOM 1371 C CA . GLU A 1 175 ? 16.343 10.292 -31.205 1.00 55.25 175 GLU A CA 1
ATOM 1372 C C . GLU A 1 175 ? 17.857 10.263 -31.416 1.00 55.25 175 GLU A C 1
ATOM 1374 O O . GLU A 1 175 ? 18.651 10.247 -30.473 1.00 55.25 175 GLU A O 1
ATOM 1379 N N . THR A 1 176 ? 18.269 10.220 -32.683 1.00 52.25 176 THR A N 1
ATOM 1380 C CA . THR A 1 176 ? 19.625 10.603 -33.048 1.00 52.25 176 THR A CA 1
ATOM 1381 C C . THR A 1 176 ? 19.818 12.020 -32.520 1.00 52.25 176 THR A C 1
ATOM 1383 O O . THR A 1 176 ? 18.997 12.882 -32.842 1.00 52.25 176 THR A O 1
ATOM 1386 N N . PRO A 1 177 ? 20.840 12.285 -31.684 1.00 51.28 177 PRO A N 1
ATOM 1387 C CA . PRO A 1 177 ? 20.986 13.578 -31.035 1.00 51.28 177 PRO A CA 1
ATOM 1388 C C . PRO A 1 177 ? 21.367 14.628 -32.079 1.00 51.28 177 PRO A C 1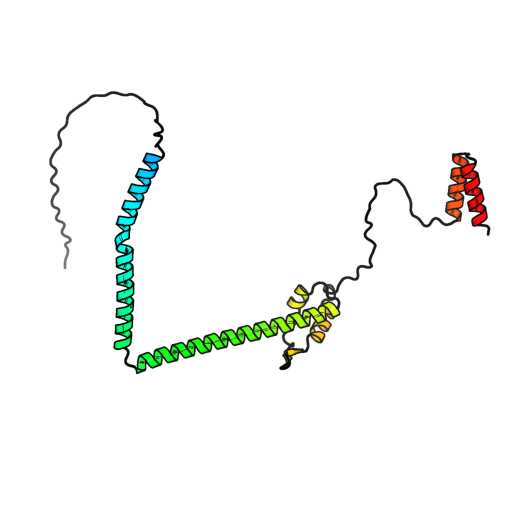
ATOM 1390 O O . PRO A 1 177 ? 22.542 14.919 -32.298 1.00 51.28 177 PRO A O 1
ATOM 1393 N N . GLN A 1 178 ? 20.361 15.205 -32.734 1.00 59.69 178 GLN A N 1
ATOM 1394 C CA . GLN A 1 178 ? 20.529 16.445 -33.463 1.00 59.69 178 GLN A CA 1
ATOM 1395 C C . GLN A 1 178 ? 20.776 17.529 -32.413 1.00 59.69 178 GLN A C 1
ATOM 1397 O O . GLN A 1 178 ? 19.937 17.715 -31.524 1.00 59.69 178 GLN A O 1
ATOM 1402 N N . PRO A 1 179 ? 21.929 18.219 -32.448 1.00 65.19 179 PRO A N 1
ATOM 1403 C CA . PRO A 1 179 ? 22.234 19.232 -31.456 1.00 65.19 179 PRO A CA 1
ATOM 1404 C C . PRO A 1 179 ? 21.188 20.341 -31.557 1.00 65.19 179 PRO A C 1
ATOM 1406 O O . PRO A 1 179 ? 21.119 21.055 -32.559 1.00 65.19 179 PRO A O 1
ATOM 1409 N N . LYS A 1 180 ? 20.368 20.487 -30.509 1.00 64.81 180 LYS A N 1
ATOM 1410 C CA . LYS A 1 180 ? 19.435 21.610 -30.372 1.00 64.81 180 LYS A CA 1
ATOM 1411 C C . LYS A 1 180 ? 20.264 22.891 -30.452 1.00 64.81 180 LYS A C 1
ATOM 1413 O O . LYS A 1 180 ? 21.067 23.152 -29.559 1.00 64.81 180 LYS A O 1
ATOM 1418 N N . GLN A 1 181 ? 20.114 23.650 -31.539 1.00 64.00 181 GLN A N 1
ATOM 1419 C CA . GLN A 1 181 ? 20.887 24.870 -31.770 1.00 64.00 181 GLN A CA 1
ATOM 1420 C C . GLN A 1 181 ? 20.502 25.929 -30.730 1.00 64.00 181 GLN A C 1
ATOM 1422 O O . GLN A 1 181 ? 19.523 26.659 -30.882 1.00 64.00 181 GLN A O 1
ATOM 1427 N N . VAL A 1 182 ? 21.278 26.004 -29.649 1.00 49.28 182 VAL A N 1
ATOM 1428 C CA . VAL A 1 182 ? 21.158 27.068 -28.652 1.00 49.28 182 VAL A CA 1
ATOM 1429 C C . VAL A 1 182 ? 21.768 28.329 -29.252 1.00 49.28 182 VAL A C 1
ATOM 1431 O O . VAL A 1 182 ? 22.985 28.446 -29.362 1.00 49.28 182 VAL A O 1
ATOM 1434 N N . GLY A 1 183 ? 20.906 29.259 -29.660 1.00 54.00 183 GLY A N 1
ATOM 1435 C CA . GLY A 1 183 ? 21.311 30.496 -30.326 1.00 54.00 183 GLY A CA 1
ATOM 1436 C C . GLY A 1 183 ? 20.830 30.578 -31.770 1.00 54.00 183 GLY A C 1
ATOM 1437 O O . GLY A 1 183 ? 21.639 30.683 -32.688 1.00 54.00 183 GLY A O 1
ATOM 1438 N N . GLY A 1 184 ? 19.507 30.604 -31.966 1.00 50.91 184 GLY A N 1
ATOM 1439 C CA . GLY A 1 184 ? 18.888 31.084 -33.204 1.00 50.91 184 GLY A CA 1
ATOM 1440 C C . GLY A 1 184 ? 19.129 32.586 -33.377 1.00 50.91 184 GLY A C 1
ATOM 1441 O O . GLY A 1 184 ? 18.228 33.397 -33.176 1.00 50.91 184 GLY A O 1
ATOM 1442 N N . GLY A 1 185 ? 20.372 32.962 -33.677 1.00 44.34 185 GLY A N 1
ATOM 1443 C CA . GLY A 1 185 ? 20.775 34.343 -33.887 1.00 44.34 185 GLY A CA 1
ATOM 1444 C C . GLY A 1 185 ? 20.160 34.887 -35.169 1.00 44.34 185 GLY A C 1
ATOM 1445 O O . GLY A 1 185 ? 20.452 34.399 -36.259 1.00 44.34 185 GLY A O 1
ATOM 1446 N N . ALA A 1 186 ? 19.337 35.928 -35.047 1.00 57.69 186 ALA A N 1
ATOM 1447 C CA . ALA A 1 186 ? 18.848 36.683 -36.190 1.00 57.69 186 ALA A CA 1
ATOM 1448 C C . ALA A 1 186 ? 20.020 37.418 -36.868 1.00 57.69 186 ALA A C 1
ATOM 1450 O O . ALA A 1 186 ? 20.352 38.545 -36.509 1.00 57.69 186 ALA A O 1
ATOM 1451 N N . SER A 1 187 ? 20.663 36.770 -37.843 1.00 43.41 187 SER A N 1
ATOM 1452 C CA . SER A 1 187 ? 21.692 37.383 -38.681 1.00 43.41 187 SER A CA 1
ATOM 1453 C C . SER A 1 187 ? 21.626 36.871 -40.118 1.00 43.41 187 SER A C 1
ATOM 1455 O O . SER A 1 187 ? 21.907 35.717 -40.422 1.00 43.41 187 SER A O 1
ATOM 1457 N N . ASN A 1 188 ? 21.270 37.812 -40.980 1.00 47.78 188 ASN A N 1
ATOM 1458 C CA . ASN A 1 188 ? 21.242 37.816 -42.435 1.00 47.78 188 ASN A CA 1
ATOM 1459 C C . ASN A 1 188 ? 22.162 36.807 -43.174 1.00 47.78 188 ASN A C 1
ATOM 1461 O O . ASN A 1 188 ? 23.379 36.832 -43.009 1.00 47.78 188 ASN A O 1
ATOM 1465 N N . GLY A 1 189 ? 21.578 36.039 -44.102 1.00 49.03 189 GLY A N 1
ATOM 1466 C CA . GLY A 1 189 ? 22.210 35.649 -45.375 1.00 49.03 189 GLY A CA 1
ATOM 1467 C C . GLY A 1 189 ? 23.581 34.959 -45.340 1.00 49.03 189 GLY A C 1
ATOM 1468 O O . GLY A 1 189 ? 24.521 35.454 -45.957 1.00 49.03 189 GLY A O 1
ATOM 1469 N N . GLY A 1 190 ? 23.688 33.788 -44.706 1.00 40.88 190 GLY A N 1
ATOM 1470 C CA . GLY A 1 190 ? 24.874 32.925 -44.782 1.00 40.88 190 GLY A CA 1
ATOM 1471 C C . GLY A 1 190 ? 24.523 31.519 -45.261 1.00 40.88 190 GLY A C 1
ATOM 1472 O O . GLY A 1 190 ? 24.247 30.649 -44.442 1.00 40.88 190 GLY A O 1
ATOM 1473 N N . GLN A 1 191 ? 24.526 31.285 -46.578 1.00 42.75 191 GLN A N 1
ATOM 1474 C CA . GLN A 1 191 ? 24.260 29.961 -47.152 1.00 42.75 191 GLN A CA 1
ATOM 1475 C C . GLN A 1 191 ? 25.420 29.003 -46.819 1.00 42.75 191 GLN A C 1
ATOM 1477 O O . GLN A 1 191 ? 26.398 28.909 -47.561 1.00 42.75 191 GLN A O 1
ATOM 1482 N N . GLY A 1 192 ? 25.300 28.301 -45.690 1.00 49.19 192 GLY A N 1
ATOM 1483 C CA . GLY A 1 192 ? 26.164 27.193 -45.287 1.00 49.19 192 GLY A CA 1
ATOM 1484 C C . GLY A 1 192 ? 25.931 25.964 -46.161 1.00 49.19 192 GLY A C 1
ATOM 1485 O O . GLY A 1 192 ? 25.400 24.961 -45.701 1.00 49.19 192 GLY A O 1
ATOM 1486 N N . THR A 1 193 ? 26.282 26.066 -47.439 1.00 47.47 193 THR A N 1
ATOM 1487 C CA . THR A 1 193 ? 26.522 24.913 -48.307 1.00 47.47 193 THR A CA 1
ATOM 1488 C C . THR A 1 193 ? 28.012 24.617 -48.299 1.00 47.47 193 THR A C 1
ATOM 1490 O O . THR A 1 193 ? 28.812 25.556 -48.316 1.00 47.47 193 THR A O 1
ATOM 1493 N N . ASP A 1 194 ? 28.381 23.338 -48.349 1.00 56.53 194 ASP A N 1
ATOM 1494 C CA . ASP A 1 194 ? 29.755 22.883 -48.573 1.00 56.53 194 ASP A CA 1
ATOM 1495 C C . ASP A 1 194 ? 30.205 23.257 -49.994 1.00 56.53 194 ASP A C 1
ATOM 1497 O O . ASP A 1 194 ? 30.240 22.440 -50.916 1.00 56.53 194 ASP A O 1
ATOM 1501 N N . LYS A 1 195 ? 30.482 24.550 -50.194 1.00 63.41 195 LYS A N 1
ATOM 1502 C CA . LYS A 1 195 ? 30.948 25.105 -51.461 1.00 63.41 195 LYS A CA 1
ATOM 1503 C C . LYS A 1 195 ? 32.282 24.448 -51.778 1.00 63.41 195 LYS A C 1
ATOM 1505 O O . LYS A 1 195 ? 33.243 24.600 -51.021 1.00 63.41 195 LYS A O 1
ATOM 1510 N N . SER A 1 196 ? 32.346 23.731 -52.899 1.00 75.00 196 SER A N 1
ATOM 1511 C CA . SER A 1 196 ? 33.600 23.127 -53.348 1.00 75.00 196 SER A CA 1
ATOM 1512 C C . SER A 1 196 ? 34.676 24.209 -53.499 1.00 75.00 196 SER A C 1
ATOM 1514 O O . SER A 1 196 ? 34.366 25.384 -53.728 1.00 75.00 196 SER A O 1
ATOM 1516 N N . GLY A 1 197 ? 35.954 23.832 -53.400 1.00 76.31 197 GLY A N 1
ATOM 1517 C CA . GLY A 1 197 ? 37.056 24.793 -53.536 1.00 76.31 197 GLY A CA 1
ATOM 1518 C C . GLY A 1 197 ? 36.952 25.642 -54.812 1.00 76.31 197 GLY A C 1
ATOM 1519 O O . GLY A 1 197 ? 37.197 26.845 -54.784 1.00 76.31 197 GLY A O 1
ATOM 1520 N N . GLU A 1 198 ? 36.480 25.045 -55.908 1.00 77.62 198 GLU A N 1
ATOM 1521 C CA . GLU A 1 198 ? 36.213 25.728 -57.178 1.00 77.62 198 GLU A CA 1
ATOM 1522 C C . GLU A 1 198 ? 35.089 26.775 -57.092 1.00 77.62 198 GLU A C 1
ATOM 1524 O O . GLU A 1 198 ? 35.211 27.849 -57.682 1.00 77.62 198 GLU A O 1
ATOM 1529 N N . GLN A 1 199 ? 34.017 26.513 -56.336 1.00 82.12 199 GLN A N 1
ATOM 1530 C CA . GLN A 1 199 ? 32.935 27.481 -56.118 1.00 82.12 199 GLN A CA 1
ATOM 1531 C C . GLN A 1 199 ? 33.412 28.670 -55.275 1.00 82.12 199 GLN A C 1
ATOM 1533 O O . GLN A 1 199 ? 33.150 29.817 -55.635 1.00 82.12 199 GLN A O 1
ATOM 1538 N N . LEU A 1 200 ? 34.189 28.414 -54.217 1.00 82.94 200 LEU A N 1
ATOM 1539 C CA . LEU A 1 200 ? 34.828 29.470 -53.422 1.00 82.94 200 LEU A CA 1
ATOM 1540 C C . LEU A 1 200 ? 35.816 30.295 -54.265 1.00 82.94 200 LEU A C 1
ATOM 1542 O O . LEU A 1 200 ? 35.908 31.514 -54.112 1.00 82.94 200 LEU A O 1
ATOM 1546 N N . LEU A 1 201 ? 36.523 29.651 -55.200 1.00 86.62 201 LEU A N 1
ATOM 1547 C CA . LEU A 1 201 ? 37.419 30.322 -56.138 1.00 86.62 201 LEU A CA 1
ATOM 1548 C C . LEU A 1 201 ? 36.658 31.216 -57.127 1.00 86.62 201 LEU A C 1
ATOM 1550 O O . LEU A 1 201 ? 37.108 32.328 -57.411 1.00 86.62 201 LEU A O 1
ATOM 1554 N N . ALA A 1 202 ? 35.515 30.753 -57.636 1.00 86.62 202 ALA A N 1
ATOM 1555 C CA . ALA A 1 202 ? 34.653 31.519 -58.533 1.00 86.62 202 ALA A CA 1
ATOM 1556 C C . ALA A 1 202 ? 34.028 32.739 -57.832 1.00 86.62 202 ALA A C 1
ATOM 1558 O O . ALA A 1 202 ? 34.053 33.839 -58.385 1.00 86.62 202 ALA A O 1
ATOM 1559 N N . GLU A 1 203 ? 33.551 32.574 -56.598 1.00 86.81 203 GLU A N 1
ATOM 1560 C CA . GLU A 1 203 ? 32.996 33.649 -55.765 1.00 86.81 203 GLU A CA 1
ATOM 1561 C C . GLU A 1 203 ? 34.062 34.702 -55.418 1.00 86.81 203 GLU A C 1
ATOM 1563 O O . GLU A 1 203 ? 33.846 35.901 -55.608 1.00 86.81 203 GLU A O 1
ATOM 1568 N N . ALA A 1 204 ? 35.270 34.272 -55.029 1.00 87.25 204 ALA A N 1
ATOM 1569 C CA . ALA A 1 204 ? 36.404 35.175 -54.830 1.00 87.25 204 ALA A CA 1
ATOM 1570 C C . ALA A 1 204 ? 36.793 35.921 -56.124 1.00 87.25 204 ALA A C 1
ATOM 1572 O O . ALA A 1 204 ? 37.146 37.101 -56.077 1.00 87.25 204 ALA A O 1
ATOM 1573 N N . ALA A 1 205 ? 36.698 35.266 -57.289 1.00 89.25 205 ALA A N 1
ATOM 1574 C CA . ALA A 1 205 ? 36.965 35.888 -58.586 1.00 89.25 205 ALA A CA 1
ATOM 1575 C C . ALA A 1 205 ? 35.912 36.939 -58.974 1.00 89.25 205 ALA A C 1
ATOM 1577 O O . ALA A 1 205 ? 36.268 37.967 -59.551 1.00 89.25 205 ALA A O 1
ATOM 1578 N N . GLN A 1 206 ? 34.631 36.684 -58.687 1.00 89.19 206 GLN A N 1
ATOM 1579 C CA . GLN A 1 206 ? 33.539 37.637 -58.910 1.00 89.19 206 GLN A CA 1
ATOM 1580 C C . GLN A 1 206 ? 33.703 38.854 -58.001 1.00 89.19 206 GLN A C 1
ATOM 1582 O O . GLN A 1 206 ? 33.834 39.971 -58.501 1.00 89.19 206 GLN A O 1
ATOM 1587 N N . LYS A 1 207 ? 33.869 38.634 -56.693 1.00 88.19 207 LYS A N 1
ATOM 1588 C CA . LYS A 1 207 ? 34.088 39.704 -55.714 1.00 88.19 207 LYS A CA 1
ATOM 1589 C C . LYS A 1 207 ? 35.288 40.591 -56.071 1.00 88.19 207 LYS A C 1
ATOM 1591 O O . LYS A 1 207 ? 35.177 41.812 -56.062 1.00 88.19 207 LYS A O 1
ATOM 1596 N N . ALA A 1 208 ? 36.411 40.001 -56.490 1.00 88.56 208 ALA A N 1
ATOM 1597 C CA . ALA A 1 208 ? 37.604 40.740 -56.919 1.00 88.56 208 ALA A CA 1
ATOM 1598 C C . ALA A 1 208 ? 37.429 41.564 -58.216 1.00 88.56 208 ALA A C 1
ATOM 1600 O O . ALA A 1 208 ? 38.205 42.498 -58.463 1.00 88.56 208 ALA A O 1
ATOM 1601 N N . LYS A 1 209 ? 36.438 41.224 -59.055 1.00 88.06 209 LYS A N 1
ATOM 1602 C CA . LYS A 1 209 ? 36.033 42.017 -60.228 1.00 88.06 209 LYS A CA 1
ATOM 1603 C C . LYS A 1 209 ? 35.077 43.142 -59.839 1.00 88.06 209 LYS A C 1
ATOM 1605 O O . LYS A 1 209 ? 35.267 44.257 -60.308 1.00 88.06 209 LYS A O 1
ATOM 1610 N N . GLU A 1 210 ? 34.102 42.854 -58.980 1.00 88.25 210 GLU A N 1
ATOM 1611 C CA . GLU A 1 210 ? 33.077 43.803 -58.525 1.00 88.25 210 GLU A CA 1
ATOM 1612 C C . GLU A 1 210 ? 33.654 44.922 -57.652 1.00 88.25 210 GLU A C 1
ATOM 1614 O O . GLU A 1 210 ? 33.379 46.095 -57.890 1.00 88.25 210 GLU A O 1
ATOM 1619 N N . THR A 1 211 ? 34.489 44.587 -56.662 1.00 86.75 211 THR A N 1
ATOM 1620 C CA . THR A 1 211 ? 35.077 45.588 -55.755 1.00 86.75 211 THR A CA 1
ATOM 1621 C C . THR A 1 211 ? 36.302 46.277 -56.354 1.00 86.75 211 THR A C 1
ATOM 1623 O O . THR A 1 211 ? 36.674 47.368 -55.922 1.00 86.75 211 THR A O 1
ATOM 1626 N N . GLY A 1 212 ? 36.989 45.613 -57.291 1.00 81.25 212 GLY A N 1
ATOM 1627 C CA . GLY A 1 212 ? 38.260 46.050 -57.869 1.00 81.25 212 GLY A CA 1
ATOM 1628 C C . GLY A 1 212 ? 39.440 46.127 -56.886 1.00 81.25 212 GLY A C 1
ATOM 1629 O O . GLY A 1 212 ? 40.543 46.486 -57.307 1.00 81.25 212 GLY A O 1
ATOM 1630 N N . ARG A 1 213 ? 39.245 45.790 -55.602 1.00 89.81 213 ARG A N 1
ATOM 1631 C CA . ARG A 1 213 ? 40.235 45.991 -54.533 1.00 89.81 213 ARG A CA 1
ATOM 1632 C C . ARG A 1 213 ? 41.428 45.050 -54.682 1.00 89.81 213 ARG A C 1
ATOM 1634 O O . ARG A 1 213 ? 41.299 43.885 -55.063 1.00 89.81 213 ARG A O 1
ATOM 1641 N N . THR A 1 214 ? 42.609 45.550 -54.331 1.00 85.75 214 THR A N 1
ATOM 1642 C CA . THR A 1 214 ? 43.859 44.772 -54.311 1.00 85.75 214 THR A CA 1
ATOM 1643 C C . THR A 1 214 ? 43.786 43.596 -53.335 1.00 85.75 214 THR A C 1
ATOM 1645 O O . THR A 1 214 ? 44.303 42.524 -53.636 1.00 85.75 214 THR A O 1
ATOM 1648 N N . GLU A 1 215 ? 43.091 43.773 -52.212 1.00 87.38 215 GLU A N 1
ATOM 1649 C CA . GLU A 1 215 ? 42.858 42.763 -51.173 1.00 87.38 215 GLU A CA 1
ATOM 1650 C C . GLU A 1 215 ? 42.033 41.573 -51.686 1.00 87.38 215 GLU A C 1
ATOM 1652 O O . GLU A 1 215 ? 42.466 40.427 -51.555 1.00 87.38 215 GLU A O 1
ATOM 1657 N N . ASP A 1 216 ? 40.897 41.825 -52.346 1.00 88.38 216 ASP A N 1
ATOM 1658 C CA . ASP A 1 216 ? 40.044 40.769 -52.909 1.00 88.38 216 ASP A CA 1
ATOM 1659 C C . ASP A 1 216 ? 40.761 40.025 -54.056 1.00 88.38 216 ASP A C 1
ATOM 1661 O O . ASP A 1 216 ? 40.712 38.795 -54.145 1.00 88.38 216 ASP A O 1
ATOM 1665 N N . ARG A 1 217 ? 41.526 40.743 -54.895 1.00 86.81 217 ARG A N 1
ATOM 1666 C CA . ARG A 1 217 ? 42.392 40.128 -55.924 1.00 86.81 217 ARG A CA 1
ATOM 1667 C C . ARG A 1 217 ? 43.489 39.256 -5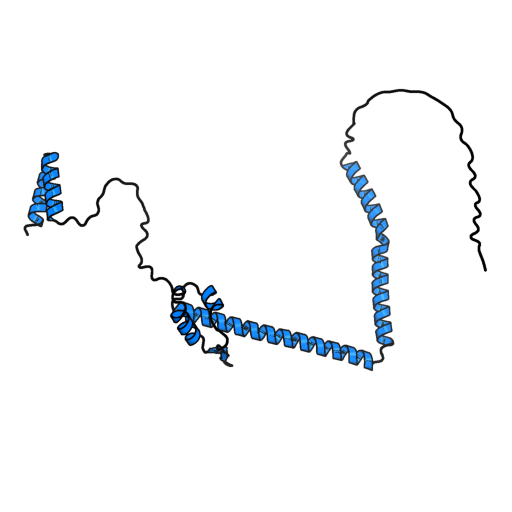5.309 1.00 86.81 217 ARG A C 1
ATOM 1669 O O . ARG A 1 217 ? 43.776 38.173 -55.827 1.00 86.81 217 ARG A O 1
ATOM 1676 N N . ALA A 1 218 ? 44.085 39.696 -54.200 1.00 90.75 218 ALA A N 1
ATOM 1677 C CA . ALA A 1 218 ? 45.064 38.908 -53.462 1.00 90.75 218 ALA A CA 1
ATOM 1678 C C . ALA A 1 218 ? 44.422 37.640 -52.876 1.00 90.75 218 ALA A C 1
ATOM 1680 O O . ALA A 1 218 ? 44.992 36.559 -53.035 1.00 90.75 218 ALA A O 1
ATOM 1681 N N . ALA A 1 219 ? 43.228 37.743 -52.281 1.00 88.50 219 ALA A N 1
ATOM 1682 C CA . ALA A 1 219 ? 42.464 36.604 -51.771 1.00 88.50 219 ALA A CA 1
ATOM 1683 C C . ALA A 1 219 ? 42.184 35.558 -52.866 1.00 88.50 219 ALA A C 1
ATOM 1685 O O . ALA A 1 219 ? 42.551 34.395 -52.693 1.00 88.50 219 ALA A O 1
ATOM 1686 N N . TYR A 1 220 ? 41.668 35.976 -54.029 1.00 90.25 220 TYR A N 1
ATOM 1687 C CA . TYR A 1 220 ? 41.488 35.098 -55.194 1.00 90.25 220 TYR A CA 1
ATOM 1688 C C . TYR A 1 220 ? 42.796 34.400 -55.608 1.00 90.25 220 TYR A C 1
ATOM 1690 O O . TYR A 1 220 ? 42.821 33.185 -55.805 1.00 90.25 220 TYR A O 1
ATOM 1698 N N . SER A 1 221 ? 43.911 35.136 -55.693 1.00 90.38 221 SER A N 1
ATOM 1699 C CA . SER A 1 221 ? 45.202 34.560 -56.103 1.00 90.38 221 SER A CA 1
ATOM 1700 C C . SER A 1 221 ? 45.786 33.557 -55.097 1.00 90.38 221 SER A C 1
ATOM 1702 O O . SER A 1 221 ? 46.445 32.598 -55.502 1.00 90.38 221 SER A O 1
ATOM 1704 N N . ARG A 1 222 ? 45.528 33.752 -53.794 1.00 91.62 222 ARG A N 1
ATOM 1705 C CA . ARG A 1 222 ? 45.909 32.814 -52.727 1.00 91.62 222 ARG A CA 1
ATOM 1706 C C . ARG A 1 222 ? 45.085 31.536 -52.828 1.00 91.62 222 ARG A C 1
ATOM 1708 O O . ARG A 1 222 ? 45.673 30.460 -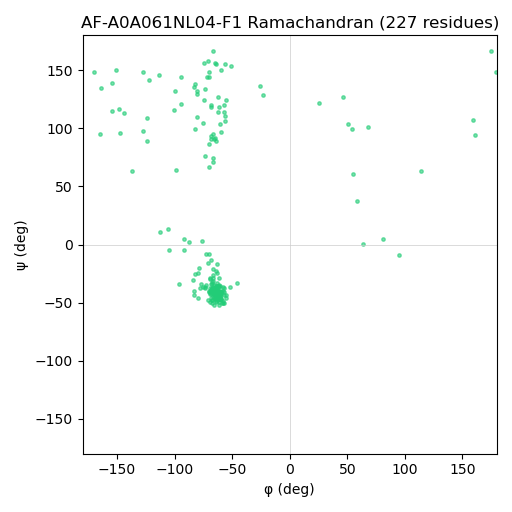52.889 1.00 91.62 222 ARG A O 1
ATOM 1715 N N . LEU A 1 223 ? 43.761 31.667 -52.945 1.00 89.12 223 LEU A N 1
ATOM 1716 C CA . LEU A 1 223 ? 42.858 30.524 -53.075 1.00 89.12 223 LEU A CA 1
ATOM 1717 C C . LEU A 1 223 ? 43.180 29.702 -54.333 1.00 89.12 223 LEU A C 1
ATOM 1719 O O . LEU A 1 223 ? 43.271 28.480 -54.271 1.00 89.12 223 LEU A O 1
ATOM 1723 N N . LYS A 1 224 ? 43.466 30.375 -55.460 1.00 90.88 224 LYS A N 1
ATOM 1724 C CA . LYS A 1 224 ? 43.876 29.718 -56.711 1.00 90.88 224 LYS A CA 1
ATOM 1725 C C . LYS A 1 224 ? 45.127 28.856 -56.538 1.00 90.88 224 LYS A C 1
ATOM 1727 O O . LYS A 1 224 ? 45.192 27.781 -57.116 1.00 90.88 224 LYS A O 1
ATOM 1732 N N . ARG A 1 225 ? 46.108 29.330 -55.760 1.00 91.19 225 ARG A N 1
ATOM 1733 C CA . ARG A 1 225 ? 47.359 28.605 -55.488 1.00 91.19 225 ARG A CA 1
ATOM 1734 C C . ARG A 1 225 ? 47.153 27.423 -54.542 1.00 91.19 225 ARG A C 1
ATOM 1736 O O . ARG A 1 225 ? 47.819 26.411 -54.697 1.00 91.19 225 ARG A O 1
ATOM 1743 N N . GLN A 1 226 ? 46.249 27.548 -53.572 1.00 86.81 226 GLN A N 1
ATOM 1744 C CA . GLN A 1 226 ? 45.927 26.460 -52.641 1.00 86.81 226 GLN A CA 1
ATOM 1745 C C . GLN A 1 226 ? 45.192 25.300 -53.325 1.00 86.81 226 GLN A C 1
ATOM 1747 O O . GLN A 1 226 ? 45.345 24.166 -52.898 1.00 86.81 226 GLN A O 1
ATOM 1752 N N . LEU A 1 227 ? 44.427 25.582 -54.383 1.00 84.69 227 LEU A N 1
ATOM 1753 C CA . LEU A 1 227 ? 43.674 24.585 -55.155 1.00 84.69 227 LEU A CA 1
ATOM 1754 C C . LEU A 1 227 ? 44.449 24.011 -56.354 1.00 84.69 227 LEU A C 1
ATOM 1756 O O . LEU A 1 227 ? 43.941 23.131 -57.039 1.00 84.69 227 LEU A O 1
ATOM 1760 N N . SER A 1 228 ? 45.651 24.524 -56.639 1.00 81.00 228 SER A N 1
ATOM 1761 C CA . SER A 1 228 ? 46.520 24.057 -57.731 1.00 81.00 228 SER A CA 1
ATOM 1762 C C . SER A 1 228 ? 47.718 23.229 -57.247 1.00 81.00 228 SER A C 1
ATOM 1764 O O . SER A 1 228 ? 48.675 23.072 -58.005 1.00 81.00 228 SER A O 1
ATOM 1766 N N . ASN A 1 229 ? 47.703 22.804 -55.983 1.00 61.94 229 ASN A N 1
ATOM 1767 C CA . ASN A 1 229 ? 48.803 22.165 -55.258 1.00 61.94 229 ASN A CA 1
ATOM 1768 C C . ASN A 1 229 ? 48.372 20.794 -54.725 1.00 61.94 229 ASN A C 1
ATOM 1770 O O . ASN A 1 229 ? 47.185 20.678 -54.353 1.00 61.94 229 ASN A O 1
#

Secondary structure (DSSP, 8-state):
-------------------------------------HHHHHHHHHHHHHHHHHHSTHHHHHHHHHHHHHHHHHHHHHHHS-HHHHHHHHHHHHHHHHHHHHHHHHHHHHHHHHHHHHHHHHHHHHHTTBS-HHHHHHHS--TT-EE-TTS-EESHHHHHHHHHHH-GGGB----------S--------------HHHHHHHHHHHHHHS--HHHHHHHHHHHHHT--

Mean predicted aligned error: 21.69 Å

Sequence (229 aa):
MAEEIKDTQVDETEAQTTTETSAETTETSAEETKSFTQAELDDIVAKRLERERKKYGDYDDMKAKLGDLEKEAEERRLAEMSEKERAEELAQKYQAEKDAMSQQLTAYQEQVKQERINNAFITQATTANIAYIDDAIKLADLSAVEVGEDGVVKGVESVIAQLTESKPYLLAQKETPQPKQVGGGASNGGQGTDKSGEQLLAEAAQKAKETGRTEDRAAYSRLKRQLSN